Protein AF-A0AAN0JZV6-F1 (afdb_monomer_lite)

Organism: Amphimedon queenslandica (NCBI:txid400682)

Radius of gyration: 41.8 Å; chains: 1; bounding box: 129×43×92 Å

Secondary structure (DSSP, 8-state):
------PPPHHHHHHHHHHHHHHHHHHHHHHHHHHHHHHHHHHHHT-S---HHHHHHHHHHHHHHHHHHHHHHHHHHHHHHHHHHHHHHHHHHHHHHHHHHHHHHHHHHHHHHHHHHHHS-------------------------------------------------------HHHHHHHHHHHHHHTHHHHHTS-GGGHHHHHHHHHHTTSS-HHHHSS--HHHHHHHHHHHHHT--SHHHHHHHHHHHHHHHHHH-HHHHHHHHHHHHHHHHHHHHHH-S--------

Sequence (292 aa):
MDQLIEYPTEKEMKLQRYIQSLHQELQVAHQSKVSLQEALTETNKQGSTFDGNNLVFMNEKLEDALQEKQILTEDIEKLRAAVAYNEVYITELEEEKKQLEEEKRQLEEQLMEKQITKGTGMADPVALNTHRARRNLTVPVSPSKNPTTYSSSSTTITEATALSTGGASISATVDVNKVKNVIDDVLVSHYADLTSLPIEAVPDLANQLFALRLVNNAVKDNPSIKKCIDEFKASLKFMRKLPQVEEHCQKFLSSFIAVRGSYANAAIALGEGWIEAIRNELRFDFNINIDT

Structure (mmCIF, N/CA/C/O backbone):
data_AF-A0AAN0JZV6-F1
#
_entry.id   AF-A0AAN0JZV6-F1
#
loop_
_atom_site.group_PDB
_atom_site.id
_atom_site.type_symbol
_atom_site.label_atom_id
_atom_site.label_alt_id
_atom_site.label_comp_id
_atom_site.label_asym_id
_atom_site.label_entity_id
_atom_site.label_seq_id
_atom_site.pdbx_PDB_ins_code
_atom_site.Cartn_x
_atom_site.Cartn_y
_atom_site.Cartn_z
_atom_site.occupancy
_atom_site.B_iso_or_equiv
_atom_site.auth_seq_id
_atom_site.auth_comp_id
_atom_site.auth_asym_id
_atom_site.auth_atom_id
_atom_site.pdbx_PDB_model_num
ATOM 1 N N . MET A 1 1 ? 50.347 -19.378 58.025 1.00 42.16 1 MET A N 1
ATOM 2 C CA . MET A 1 1 ? 49.883 -18.148 57.348 1.00 42.16 1 MET A CA 1
ATOM 3 C C . MET A 1 1 ? 48.791 -18.626 56.432 1.00 42.16 1 MET A C 1
ATOM 5 O O . MET A 1 1 ? 49.088 -19.067 55.328 1.00 42.16 1 MET A O 1
ATOM 9 N N . ASP A 1 2 ? 47.565 -18.642 56.928 1.00 46.47 2 ASP A N 1
ATOM 10 C CA . ASP A 1 2 ? 46.493 -19.332 56.226 1.00 46.47 2 ASP A CA 1
ATOM 11 C C . ASP A 1 2 ? 45.792 -18.288 55.369 1.00 46.47 2 ASP A C 1
ATOM 13 O O . ASP A 1 2 ? 45.036 -17.454 55.864 1.00 46.47 2 ASP A O 1
ATOM 17 N N . GLN A 1 3 ? 46.144 -18.266 54.083 1.00 54.97 3 GLN A N 1
ATOM 18 C CA . GLN A 1 3 ? 45.454 -17.435 53.107 1.00 54.97 3 GLN A CA 1
ATOM 19 C C . GLN A 1 3 ? 44.076 -18.048 52.874 1.00 54.97 3 GLN A C 1
ATOM 21 O O . GLN A 1 3 ? 43.944 -19.080 52.216 1.00 54.97 3 GLN A O 1
ATOM 26 N N . LEU A 1 4 ? 43.058 -17.420 53.459 1.00 49.97 4 LEU A N 1
ATOM 27 C CA . LEU A 1 4 ? 41.664 -17.762 53.222 1.00 49.97 4 LEU A CA 1
ATOM 28 C C . LEU A 1 4 ? 41.360 -17.500 51.738 1.00 49.97 4 LEU A C 1
ATOM 30 O O . LEU A 1 4 ? 41.344 -16.351 51.300 1.00 49.97 4 LEU A O 1
ATOM 34 N N . ILE A 1 5 ? 41.168 -18.562 50.953 1.00 59.59 5 ILE A N 1
ATOM 35 C CA . ILE A 1 5 ? 40.773 -18.442 49.546 1.00 59.59 5 ILE A CA 1
ATOM 36 C C . ILE A 1 5 ? 39.270 -18.163 49.518 1.00 59.59 5 ILE A C 1
ATOM 38 O O . ILE A 1 5 ? 38.449 -19.080 49.546 1.00 59.59 5 ILE A O 1
ATOM 42 N N . GLU A 1 6 ? 38.921 -16.881 49.510 1.00 65.06 6 GLU A N 1
ATOM 43 C CA . GLU A 1 6 ? 37.548 -16.418 49.334 1.00 65.06 6 GLU A CA 1
ATOM 44 C C . GLU A 1 6 ? 37.116 -16.663 47.880 1.00 65.06 6 GLU A C 1
ATOM 46 O O . GLU A 1 6 ? 37.696 -16.126 46.934 1.00 65.06 6 GLU A O 1
ATOM 51 N N . TYR A 1 7 ? 36.136 -17.550 47.690 1.00 59.78 7 TYR A N 1
ATOM 52 C CA . TYR A 1 7 ? 35.619 -17.887 46.365 1.00 59.78 7 TYR A CA 1
ATOM 53 C C . TYR A 1 7 ? 34.619 -16.820 45.895 1.00 59.78 7 TYR A C 1
ATOM 55 O O . TYR A 1 7 ? 33.689 -16.519 46.647 1.00 59.78 7 TYR A O 1
ATOM 63 N N . PRO A 1 8 ? 34.737 -16.299 44.655 1.00 73.38 8 PRO A N 1
ATOM 64 C CA . PRO A 1 8 ? 33.812 -15.297 44.140 1.00 73.38 8 PRO A CA 1
ATOM 65 C C . PRO A 1 8 ? 32.366 -15.793 44.151 1.00 73.38 8 PRO A C 1
ATOM 67 O O . PRO A 1 8 ? 32.055 -16.894 43.685 1.00 73.38 8 PRO A O 1
ATOM 70 N N . THR A 1 9 ? 31.462 -14.951 44.637 1.00 85.25 9 THR A N 1
ATOM 71 C CA . THR A 1 9 ? 30.026 -15.216 44.605 1.00 85.25 9 THR A CA 1
ATOM 72 C C . THR A 1 9 ? 29.513 -15.285 43.163 1.00 85.25 9 THR A C 1
ATOM 74 O O . THR A 1 9 ? 30.095 -14.735 42.225 1.00 85.25 9 THR A O 1
ATOM 77 N N . GLU A 1 10 ? 28.360 -15.925 42.956 1.00 84.44 10 GLU A N 1
ATOM 78 C CA . GLU A 1 10 ? 27.763 -16.059 41.619 1.00 84.44 10 GLU A CA 1
ATOM 79 C C . GLU A 1 10 ? 27.516 -14.700 40.930 1.00 84.44 10 GLU A C 1
ATOM 81 O O . GLU A 1 10 ? 27.618 -14.583 39.705 1.00 84.44 10 GLU A O 1
ATOM 86 N N . LYS A 1 11 ? 27.235 -13.654 41.720 1.00 82.12 11 LYS A N 1
ATOM 87 C CA . LYS A 1 11 ? 27.069 -12.278 41.231 1.00 82.12 11 LYS A CA 1
ATOM 88 C C . LYS A 1 11 ? 28.389 -11.687 40.736 1.00 82.12 11 LYS A C 1
ATOM 90 O O . LYS A 1 11 ? 28.396 -11.063 39.679 1.00 82.12 11 LYS A O 1
ATOM 95 N N . GLU A 1 12 ? 29.490 -11.925 41.442 1.00 85.12 12 GLU A N 1
ATOM 96 C CA . GLU A 1 12 ? 30.826 -11.469 41.042 1.00 85.12 12 GLU A CA 1
ATOM 97 C C . GLU A 1 12 ? 31.304 -12.196 39.783 1.00 85.12 12 GLU A C 1
ATOM 99 O O . GLU A 1 12 ? 31.743 -11.541 38.842 1.00 85.12 12 GLU A O 1
ATOM 104 N N . MET A 1 13 ? 31.101 -13.515 39.682 1.00 88.25 13 MET A N 1
ATOM 105 C CA . MET A 1 13 ? 31.407 -14.268 38.455 1.00 88.25 13 MET A CA 1
ATOM 106 C C . MET A 1 13 ? 30.596 -13.779 37.241 1.00 88.25 13 MET A C 1
ATOM 108 O O . MET A 1 13 ? 31.121 -13.690 36.128 1.00 88.25 13 MET A O 1
ATOM 112 N N . LYS A 1 14 ? 29.311 -13.441 37.433 1.00 89.38 14 LYS A N 1
ATOM 113 C CA . LYS A 1 14 ? 28.461 -12.852 36.382 1.00 89.38 14 LYS A CA 1
ATOM 114 C C . LYS A 1 14 ? 28.941 -11.455 35.977 1.00 89.38 14 LYS A C 1
ATOM 116 O O . LYS A 1 14 ? 29.043 -11.182 34.782 1.00 89.38 14 LYS A O 1
ATOM 121 N N . LEU A 1 15 ? 29.279 -10.605 36.948 1.00 89.31 15 LEU A N 1
ATOM 122 C CA . LEU A 1 15 ? 29.800 -9.258 36.710 1.00 89.31 15 LEU A CA 1
ATOM 123 C C . LEU A 1 15 ? 31.154 -9.294 35.982 1.00 89.31 15 LEU A C 1
ATOM 125 O O . LEU A 1 15 ? 31.343 -8.574 35.005 1.00 89.31 15 LEU A O 1
ATOM 129 N N . GLN A 1 16 ? 32.062 -10.180 36.393 1.00 92.25 16 GLN A N 1
ATOM 130 C CA . GLN A 1 16 ? 33.373 -10.356 35.771 1.00 92.25 16 GLN A CA 1
ATOM 131 C C . GLN A 1 16 ? 33.255 -10.815 34.309 1.00 92.25 16 GLN A C 1
ATOM 133 O O . GLN A 1 16 ? 33.925 -10.260 33.439 1.00 92.25 16 GLN A O 1
ATOM 138 N N . ARG A 1 17 ? 32.338 -11.749 34.007 1.00 93.50 17 ARG A N 1
ATOM 139 C CA . ARG A 1 17 ? 32.035 -12.159 32.623 1.00 93.50 17 ARG A CA 1
ATOM 140 C C . ARG A 1 17 ? 31.503 -10.996 31.779 1.00 93.50 17 ARG A C 1
ATOM 142 O O . ARG A 1 17 ? 31.909 -10.850 30.631 1.00 93.50 17 ARG A O 1
ATOM 149 N N . TYR A 1 18 ? 30.621 -10.166 32.337 1.00 91.50 18 TYR A N 1
ATOM 150 C CA . TYR A 1 18 ? 30.079 -8.997 31.638 1.00 91.50 18 TYR A CA 1
ATOM 151 C C . TYR A 1 18 ? 31.163 -7.948 31.342 1.00 91.50 18 TYR A C 1
ATOM 153 O O . TYR A 1 18 ? 31.285 -7.494 30.207 1.00 91.50 18 TYR A O 1
ATOM 161 N N . ILE A 1 19 ? 32.024 -7.642 32.320 1.00 94.06 19 ILE A N 1
ATOM 162 C CA . ILE A 1 19 ? 33.183 -6.747 32.147 1.00 94.06 19 ILE A CA 1
ATOM 163 C C . ILE A 1 19 ? 34.133 -7.267 31.055 1.00 94.06 19 ILE A C 1
ATOM 165 O O . ILE A 1 19 ? 34.669 -6.473 30.281 1.00 94.06 19 ILE A O 1
ATOM 169 N N . GLN A 1 20 ? 34.328 -8.586 30.969 1.00 95.00 20 GLN A N 1
ATOM 170 C CA . GLN A 1 20 ? 35.167 -9.207 29.945 1.00 95.00 20 GLN A CA 1
ATOM 171 C C . GLN A 1 20 ? 34.529 -9.147 28.544 1.00 95.00 20 GLN A C 1
ATOM 173 O O . GLN A 1 20 ? 35.234 -8.838 27.585 1.00 95.00 20 GLN A O 1
ATOM 178 N N . SER A 1 21 ? 33.208 -9.351 28.428 1.00 93.88 21 SER A N 1
ATOM 179 C CA . SER A 1 21 ? 32.461 -9.164 27.167 1.00 93.88 21 SER A CA 1
ATOM 180 C C . SER A 1 21 ? 32.586 -7.728 26.654 1.00 93.88 21 SER A C 1
ATOM 182 O O . SER A 1 21 ? 32.976 -7.514 25.509 1.00 93.88 21 SER A O 1
ATOM 184 N N . LEU A 1 22 ? 32.369 -6.741 27.533 1.00 93.00 22 LEU A N 1
ATOM 185 C CA . LEU A 1 22 ? 32.488 -5.321 27.192 1.00 93.00 22 LEU A CA 1
ATOM 186 C C . LEU A 1 22 ? 33.897 -4.941 26.713 1.00 93.00 22 LEU A C 1
ATOM 188 O O . LEU A 1 22 ? 34.029 -4.163 25.771 1.00 93.00 22 LEU A O 1
ATOM 192 N N . HIS A 1 23 ? 34.956 -5.498 27.314 1.00 94.88 23 HIS A N 1
ATOM 193 C CA . HIS A 1 23 ? 36.325 -5.283 26.826 1.00 94.88 23 HIS A CA 1
ATOM 194 C C . HIS A 1 23 ? 36.528 -5.838 25.413 1.00 94.88 23 HIS A C 1
ATOM 196 O O . HIS A 1 23 ? 37.176 -5.192 24.589 1.00 94.88 23 HIS A O 1
ATOM 202 N N . GLN A 1 24 ? 35.971 -7.016 25.123 1.00 93.19 24 GLN A N 1
ATOM 203 C CA . GLN A 1 24 ? 36.108 -7.654 23.818 1.00 93.19 24 GLN A CA 1
ATOM 204 C C . GLN A 1 24 ? 35.320 -6.904 22.732 1.00 93.19 24 GLN A C 1
ATOM 206 O O . GLN A 1 24 ? 35.861 -6.647 21.657 1.00 93.19 24 GLN A O 1
ATOM 211 N N . GLU A 1 25 ? 34.094 -6.469 23.028 1.00 92.00 25 GLU A N 1
ATOM 212 C CA . GLU A 1 25 ? 33.299 -5.603 22.145 1.00 92.00 25 GLU A CA 1
ATOM 213 C C . GLU A 1 25 ? 34.001 -4.263 21.880 1.00 92.00 25 GLU A C 1
ATOM 215 O O . GLU A 1 25 ? 34.108 -3.839 20.728 1.00 92.00 25 GLU A O 1
ATOM 220 N N . LEU A 1 26 ? 34.561 -3.626 22.916 1.00 93.75 26 LEU A N 1
ATOM 221 C CA . LEU A 1 26 ? 35.298 -2.367 22.781 1.00 93.75 26 LEU A CA 1
ATOM 222 C C . LEU A 1 26 ? 36.568 -2.525 21.926 1.00 93.75 26 LEU A C 1
ATOM 224 O O . LEU A 1 26 ? 36.871 -1.652 21.110 1.00 93.75 26 LEU A O 1
ATOM 228 N N . GLN A 1 27 ? 37.289 -3.642 22.065 1.00 94.31 27 GLN A N 1
ATOM 229 C CA . GLN A 1 27 ? 38.459 -3.951 21.239 1.00 94.31 27 GLN A CA 1
ATOM 230 C C . GLN A 1 27 ? 38.074 -4.154 19.764 1.00 94.31 27 GLN A C 1
ATOM 232 O O . GLN A 1 27 ? 38.727 -3.594 18.881 1.00 94.31 27 GLN A O 1
ATOM 237 N N . VAL A 1 28 ? 36.996 -4.897 19.489 1.00 93.62 28 VAL A N 1
ATOM 238 C CA . VAL A 1 28 ? 36.481 -5.112 18.125 1.00 93.62 28 VAL A CA 1
ATOM 239 C C . VAL A 1 28 ? 35.989 -3.801 17.505 1.00 93.62 28 VAL A C 1
ATOM 241 O O . VAL A 1 28 ? 36.295 -3.519 16.344 1.00 93.62 28 VAL A O 1
ATOM 244 N N . ALA A 1 29 ? 35.296 -2.955 18.272 1.00 90.88 29 ALA A N 1
ATOM 245 C CA . ALA A 1 29 ? 34.865 -1.631 17.827 1.00 90.88 29 ALA A CA 1
ATOM 246 C C . ALA A 1 29 ? 36.059 -0.712 17.514 1.00 90.88 29 ALA A C 1
ATOM 248 O O . ALA A 1 29 ? 36.068 -0.037 16.482 1.00 90.88 29 ALA A O 1
ATOM 249 N N . HIS A 1 30 ? 37.101 -0.723 18.354 1.00 93.31 30 HIS A N 1
ATOM 250 C CA . HIS A 1 30 ? 38.332 0.025 18.099 1.00 93.31 30 HIS A CA 1
ATOM 251 C C . HIS A 1 30 ? 39.035 -0.454 16.822 1.00 93.31 30 HIS A C 1
ATOM 253 O O . HIS A 1 30 ? 39.421 0.365 15.991 1.00 93.31 30 HIS A O 1
ATOM 259 N N . GLN A 1 31 ? 39.169 -1.768 16.626 1.00 92.50 31 GLN A N 1
ATOM 260 C CA . GLN A 1 31 ? 39.805 -2.319 15.428 1.00 92.50 31 GLN A CA 1
ATOM 261 C C . GLN A 1 31 ? 39.000 -2.009 14.157 1.00 92.50 31 GLN A C 1
ATOM 263 O O . GLN A 1 31 ? 39.575 -1.572 13.164 1.00 92.50 31 GLN A O 1
ATOM 268 N N . SER A 1 32 ? 37.669 -2.112 14.219 1.00 91.00 32 SER A N 1
ATOM 269 C CA . SER A 1 32 ? 36.770 -1.730 13.120 1.00 91.00 32 SER A CA 1
ATOM 270 C C . SER A 1 32 ? 36.906 -0.244 12.761 1.00 91.00 32 SER A C 1
ATOM 272 O O . SER A 1 32 ? 36.972 0.108 11.584 1.00 91.00 32 SER A O 1
ATOM 274 N N . LYS A 1 33 ? 37.025 0.636 13.766 1.00 92.25 33 LYS A N 1
ATOM 275 C CA . LYS A 1 33 ? 37.293 2.068 13.565 1.00 92.25 33 LYS A CA 1
ATOM 276 C C . LYS A 1 33 ? 38.636 2.310 12.867 1.00 92.25 33 LYS A C 1
ATOM 278 O O . LYS A 1 33 ? 38.692 3.148 11.970 1.00 92.25 33 LYS A O 1
ATOM 283 N N . VAL A 1 34 ? 39.697 1.597 13.257 1.00 90.19 34 VAL A N 1
ATOM 284 C CA . VAL A 1 34 ? 41.019 1.714 12.615 1.00 90.19 34 VAL A CA 1
ATOM 285 C C . VAL A 1 34 ? 40.946 1.286 11.148 1.00 90.19 34 VAL A C 1
ATOM 287 O O . VAL A 1 34 ? 41.353 2.061 10.289 1.00 90.19 34 VAL A O 1
ATOM 290 N N . SER A 1 35 ? 40.338 0.138 10.835 1.00 89.06 35 SER A N 1
ATOM 291 C CA . SER A 1 35 ? 40.202 -0.323 9.444 1.00 89.06 35 SER A CA 1
ATOM 292 C C . SER A 1 35 ? 39.350 0.614 8.576 1.00 89.06 35 SER A C 1
ATOM 294 O O . SER A 1 35 ? 39.679 0.836 7.413 1.00 89.06 35 SER A O 1
ATOM 296 N N . LEU A 1 36 ? 38.296 1.231 9.127 1.00 84.06 36 LEU A N 1
ATOM 297 C CA . LEU A 1 36 ? 37.543 2.282 8.425 1.00 84.06 36 LEU A CA 1
ATOM 298 C C . LEU A 1 36 ? 38.398 3.537 8.176 1.00 84.06 36 LEU A C 1
ATOM 300 O O . LEU A 1 36 ? 38.306 4.146 7.112 1.00 84.06 36 LEU A O 1
ATOM 304 N N . GLN A 1 37 ? 39.250 3.921 9.128 1.00 84.12 37 GLN A N 1
ATOM 305 C CA . GLN A 1 37 ? 40.157 5.062 8.987 1.00 84.12 37 GLN A CA 1
ATOM 306 C C . GLN A 1 37 ? 41.280 4.792 7.963 1.00 84.12 37 GLN A C 1
ATOM 308 O O . GLN A 1 37 ? 41.667 5.696 7.218 1.00 84.12 37 GLN A O 1
ATOM 313 N N . GLU A 1 38 ? 41.758 3.552 7.861 1.00 83.94 38 GLU A N 1
ATOM 314 C CA . GLU A 1 38 ? 42.678 3.109 6.805 1.00 83.94 38 GLU A CA 1
ATOM 315 C C . GLU A 1 38 ? 41.993 3.144 5.431 1.00 83.94 38 GLU A C 1
ATOM 317 O O . GLU A 1 38 ? 42.494 3.808 4.526 1.00 83.94 38 GLU A O 1
ATOM 322 N N . ALA A 1 39 ? 40.791 2.572 5.293 1.00 80.19 39 ALA A N 1
ATOM 323 C CA . ALA A 1 39 ? 40.022 2.616 4.045 1.00 80.19 39 ALA A CA 1
ATOM 324 C C . ALA A 1 39 ? 39.731 4.056 3.571 1.00 80.19 39 ALA A C 1
ATOM 326 O O . ALA A 1 39 ? 39.838 4.359 2.381 1.00 80.19 39 ALA A O 1
ATOM 327 N N . LEU A 1 40 ? 39.421 4.975 4.494 1.00 77.81 40 LEU A N 1
ATOM 328 C CA . LEU A 1 40 ? 39.230 6.397 4.185 1.00 77.81 40 LEU A CA 1
ATOM 329 C C . LEU A 1 40 ? 40.530 7.091 3.757 1.00 77.81 40 LEU A C 1
ATOM 331 O O . LEU A 1 40 ? 40.515 7.896 2.826 1.00 77.81 40 LEU A O 1
ATOM 335 N N . THR A 1 41 ? 41.665 6.797 4.398 1.00 78.31 41 THR A N 1
ATOM 336 C CA . THR A 1 41 ? 42.953 7.383 3.983 1.00 78.31 41 THR A CA 1
ATOM 337 C C . THR A 1 41 ? 43.453 6.804 2.658 1.00 78.31 41 THR A C 1
ATOM 339 O O . THR A 1 41 ? 44.016 7.551 1.860 1.00 78.31 41 THR A O 1
ATOM 342 N N . GLU A 1 42 ? 43.172 5.535 2.354 1.00 77.12 42 GLU A N 1
ATOM 343 C CA . GLU A 1 42 ? 43.449 4.928 1.049 1.00 77.12 42 GLU A CA 1
ATOM 344 C C . GLU A 1 42 ? 42.539 5.485 -0.059 1.00 77.12 42 GLU A C 1
ATOM 346 O O . GLU A 1 42 ? 43.043 5.865 -1.114 1.00 77.12 42 GLU A O 1
ATOM 351 N N . THR A 1 43 ? 41.241 5.671 0.206 1.00 70.38 43 THR A N 1
ATOM 352 C CA . THR A 1 43 ? 40.308 6.339 -0.726 1.00 70.38 43 THR A CA 1
ATOM 353 C C . THR A 1 43 ? 40.762 7.771 -1.037 1.00 70.38 43 THR A C 1
ATOM 355 O O . THR A 1 43 ? 40.818 8.171 -2.197 1.00 70.38 43 THR A O 1
ATOM 358 N N . ASN A 1 44 ? 41.184 8.532 -0.021 1.00 66.25 44 ASN A N 1
ATOM 359 C CA . ASN A 1 44 ? 41.722 9.885 -0.210 1.00 66.25 44 ASN A CA 1
ATOM 360 C C . ASN A 1 44 ? 43.077 9.896 -0.946 1.00 66.25 44 ASN A C 1
ATOM 362 O O . ASN A 1 44 ? 43.375 10.833 -1.685 1.00 66.25 44 ASN A O 1
ATOM 366 N N . LYS A 1 45 ? 43.897 8.849 -0.787 1.00 70.19 45 LYS A N 1
ATOM 367 C CA . LYS A 1 45 ? 45.157 8.664 -1.528 1.00 70.19 45 LYS A CA 1
ATOM 368 C C . LYS A 1 45 ? 44.925 8.259 -2.991 1.00 70.19 45 LYS A C 1
ATOM 370 O O . LYS A 1 45 ? 45.765 8.556 -3.835 1.00 70.19 45 LYS A O 1
ATOM 375 N N . GLN A 1 46 ? 43.779 7.653 -3.304 1.00 58.56 46 GLN A N 1
ATOM 376 C CA . GLN A 1 46 ? 43.300 7.382 -4.6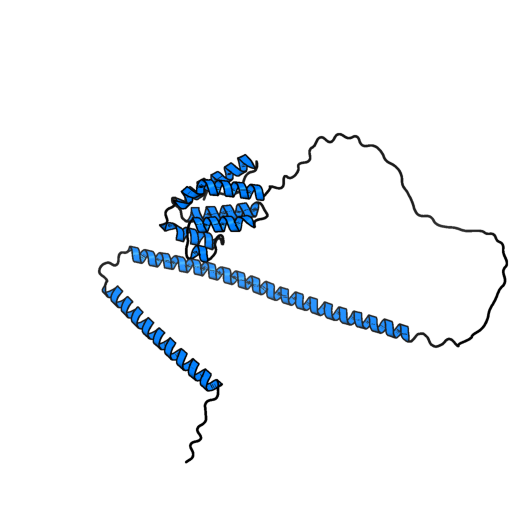66 1.00 58.56 46 GLN A CA 1
ATOM 377 C C . GLN A 1 46 ? 42.657 8.617 -5.340 1.00 58.56 46 GLN A C 1
ATOM 379 O O . GLN A 1 46 ? 41.970 8.491 -6.351 1.00 58.56 46 GLN A O 1
ATOM 384 N N . GLY A 1 47 ? 42.919 9.828 -4.829 1.00 53.72 47 GLY A N 1
ATOM 385 C CA . GLY A 1 47 ? 42.495 11.111 -5.398 1.00 53.72 47 GLY A CA 1
ATOM 386 C C . GLY A 1 47 ? 43.133 11.460 -6.751 1.00 53.72 47 GLY A C 1
ATOM 387 O O . GLY A 1 47 ? 43.862 12.443 -6.862 1.00 53.72 47 GLY A O 1
ATOM 388 N N . SER A 1 48 ? 42.829 10.686 -7.795 1.00 54.28 48 SER A N 1
ATOM 389 C CA . SER A 1 48 ? 43.094 11.026 -9.200 1.00 54.28 48 SER A CA 1
ATOM 390 C C . SER A 1 48 ? 41.933 10.637 -10.130 1.00 54.28 48 SER A C 1
ATOM 392 O O . SER A 1 48 ? 42.170 10.194 -11.240 1.00 54.28 48 SER A O 1
ATOM 394 N N . THR A 1 49 ? 40.693 10.811 -9.654 1.00 51.00 49 THR A N 1
ATOM 395 C CA . THR A 1 49 ? 39.439 11.071 -10.410 1.00 51.00 49 THR A CA 1
ATOM 396 C C . THR A 1 49 ? 38.281 11.095 -9.402 1.00 51.00 49 THR A C 1
ATOM 398 O O . THR A 1 49 ? 37.561 10.111 -9.239 1.00 51.00 49 THR A O 1
ATOM 401 N N . PHE A 1 50 ? 38.116 12.197 -8.663 1.00 47.22 50 PHE A N 1
ATOM 402 C CA . PHE A 1 50 ? 36.893 12.409 -7.881 1.00 47.22 50 PHE A CA 1
ATOM 403 C C . PHE A 1 50 ? 35.868 13.114 -8.774 1.00 47.22 50 PHE A C 1
ATOM 405 O O . PHE A 1 50 ? 35.791 14.343 -8.802 1.00 47.22 50 PHE A O 1
ATOM 412 N N . ASP A 1 51 ? 35.140 12.324 -9.563 1.00 59.94 51 ASP A N 1
ATOM 413 C CA . ASP A 1 51 ? 34.115 12.839 -10.469 1.00 59.94 51 ASP A CA 1
ATOM 414 C C . ASP A 1 51 ? 32.985 13.510 -9.678 1.00 59.94 51 ASP A C 1
ATOM 416 O O . ASP A 1 51 ? 32.442 12.944 -8.724 1.00 59.94 51 ASP A O 1
ATOM 420 N N . GLY A 1 52 ? 32.598 14.717 -10.107 1.00 58.72 52 GLY A N 1
ATOM 421 C CA . GLY A 1 52 ? 31.627 15.564 -9.400 1.00 58.72 52 GLY A CA 1
ATOM 422 C C . GLY A 1 52 ? 30.270 14.899 -9.134 1.00 58.72 52 GLY A C 1
ATOM 423 O O . GLY A 1 52 ? 29.597 15.255 -8.169 1.00 58.72 52 GLY A O 1
ATOM 424 N N . ASN A 1 53 ? 29.906 13.880 -9.917 1.00 60.12 53 ASN A N 1
ATOM 425 C CA . ASN A 1 53 ? 28.690 13.084 -9.736 1.00 60.12 53 ASN A CA 1
ATOM 426 C C . ASN A 1 53 ? 28.606 12.431 -8.342 1.00 60.12 53 ASN A C 1
ATOM 428 O O . ASN A 1 53 ? 27.523 12.367 -7.767 1.00 60.12 53 ASN A O 1
ATOM 432 N N . ASN A 1 54 ? 29.732 11.994 -7.762 1.00 58.28 54 ASN A N 1
ATOM 433 C CA . ASN A 1 54 ? 29.735 11.363 -6.436 1.00 58.28 54 ASN A CA 1
ATOM 434 C C . ASN A 1 54 ? 29.494 12.385 -5.304 1.00 58.28 54 ASN A C 1
ATOM 436 O O . ASN A 1 54 ? 28.926 12.055 -4.264 1.00 58.28 54 ASN A O 1
ATOM 440 N N . LEU A 1 55 ? 29.879 13.650 -5.517 1.00 62.44 55 LEU A N 1
ATOM 441 C CA . LEU A 1 55 ? 29.605 14.743 -4.579 1.00 62.44 55 LEU A CA 1
ATOM 442 C C . LEU A 1 55 ? 28.127 15.152 -4.601 1.00 62.44 55 LEU A C 1
ATOM 444 O O . LEU A 1 55 ? 27.548 15.399 -3.546 1.00 62.44 55 LEU A O 1
ATOM 448 N N . VAL A 1 56 ? 27.518 15.194 -5.793 1.00 66.12 56 VAL A N 1
ATOM 449 C CA . VAL A 1 56 ? 26.083 15.477 -5.954 1.00 66.12 56 VAL A CA 1
ATOM 450 C C . VAL A 1 56 ? 25.255 14.401 -5.251 1.00 66.12 56 VAL A C 1
ATOM 452 O O . VAL A 1 56 ? 24.425 14.743 -4.417 1.00 66.12 56 VAL A O 1
ATOM 455 N N . PHE A 1 57 ? 25.556 13.120 -5.488 1.00 70.81 57 PHE A N 1
ATOM 456 C CA . PHE A 1 57 ? 24.844 11.996 -4.870 1.00 70.81 57 PHE A CA 1
ATOM 457 C C . PHE A 1 57 ? 24.902 12.007 -3.332 1.00 70.81 57 PHE A C 1
ATOM 459 O O . PHE A 1 57 ? 23.903 11.735 -2.667 1.00 70.81 57 PHE A O 1
ATOM 466 N N . MET A 1 58 ? 26.053 12.346 -2.735 1.00 72.00 58 MET A N 1
ATOM 467 C CA . MET A 1 58 ? 26.145 12.451 -1.272 1.00 72.00 58 MET A CA 1
ATOM 468 C C . MET A 1 58 ? 25.419 13.675 -0.700 1.00 72.00 58 MET A C 1
ATOM 470 O O . MET A 1 58 ? 24.920 13.586 0.419 1.00 72.00 58 MET A O 1
ATOM 474 N N . ASN A 1 59 ? 25.329 14.786 -1.439 1.00 73.44 59 ASN A N 1
ATOM 475 C CA . ASN A 1 59 ? 24.547 15.951 -1.017 1.00 73.44 59 ASN A CA 1
ATOM 476 C C . ASN A 1 59 ? 23.037 15.698 -1.132 1.00 73.44 59 ASN A C 1
ATOM 478 O O . ASN A 1 59 ? 22.313 16.001 -0.194 1.00 73.44 59 ASN A O 1
ATOM 482 N N . GLU A 1 60 ? 22.572 15.093 -2.227 1.00 81.81 60 GLU A N 1
ATOM 483 C CA . GLU A 1 60 ? 21.166 14.705 -2.421 1.00 81.81 60 GLU A CA 1
ATOM 484 C C . GLU A 1 60 ? 20.700 13.768 -1.295 1.00 81.81 60 GLU A C 1
ATOM 486 O O . GLU A 1 60 ? 19.744 14.061 -0.582 1.00 81.81 60 GLU A O 1
ATOM 491 N N . LYS A 1 61 ? 21.493 12.730 -1.002 1.00 82.38 61 LYS A N 1
ATOM 492 C CA . LYS A 1 61 ? 21.241 11.805 0.111 1.00 82.38 61 LYS A CA 1
ATOM 493 C C . LYS A 1 61 ? 21.307 12.456 1.504 1.00 82.38 61 LYS A C 1
ATOM 495 O O . LYS A 1 61 ? 20.735 11.924 2.457 1.00 82.38 61 LYS A O 1
ATOM 500 N N . LEU A 1 62 ? 22.027 13.570 1.654 1.00 81.38 62 LEU A N 1
ATOM 501 C CA . LEU A 1 62 ? 22.075 14.344 2.899 1.00 81.38 62 LEU A CA 1
ATOM 502 C C . LEU A 1 62 ? 20.837 15.241 3.053 1.00 81.38 62 LEU A C 1
ATOM 504 O O . LEU A 1 62 ? 20.331 15.376 4.166 1.00 81.38 62 LEU A O 1
ATOM 508 N N . GLU A 1 63 ? 20.340 15.806 1.952 1.00 84.06 63 GLU A N 1
ATOM 509 C CA . GLU A 1 63 ? 19.101 16.589 1.898 1.00 84.06 63 GLU A CA 1
ATOM 510 C C . GLU A 1 63 ? 17.881 15.699 2.200 1.00 84.06 63 GLU A C 1
ATOM 512 O O . GLU A 1 63 ? 17.090 16.026 3.084 1.00 84.06 63 GLU A O 1
ATOM 517 N N . ASP A 1 64 ? 17.804 14.508 1.590 1.00 86.12 64 ASP A N 1
ATOM 518 C CA . ASP A 1 64 ? 16.781 13.493 1.889 1.00 86.12 64 ASP A CA 1
ATOM 519 C C . ASP A 1 64 ? 16.749 13.141 3.387 1.00 86.12 64 ASP A C 1
ATOM 521 O O . ASP A 1 64 ? 15.692 13.137 4.022 1.00 86.12 64 ASP A O 1
ATOM 525 N N . ALA A 1 65 ? 17.921 12.898 3.985 1.00 81.44 65 ALA A N 1
ATOM 526 C CA . ALA A 1 65 ? 18.044 12.571 5.405 1.00 81.44 65 ALA A CA 1
ATOM 527 C C . ALA A 1 65 ? 17.664 13.747 6.329 1.00 81.44 65 ALA A C 1
ATOM 529 O O . ALA A 1 65 ? 17.174 13.533 7.443 1.00 81.44 65 ALA A O 1
ATOM 530 N N . LEU A 1 66 ? 17.871 14.994 5.890 1.00 87.25 66 LEU A N 1
ATOM 531 C CA . LEU A 1 66 ? 17.406 16.188 6.601 1.00 87.25 66 LEU A CA 1
ATOM 532 C C . LEU A 1 66 ? 15.880 16.324 6.528 1.00 87.25 66 LEU A C 1
ATOM 534 O O . LEU A 1 66 ? 15.249 16.610 7.550 1.00 87.25 66 LEU A O 1
ATOM 538 N N . GLN A 1 67 ? 15.288 16.060 5.364 1.00 89.94 67 GLN A N 1
ATOM 539 C CA . GLN A 1 67 ? 13.845 16.135 5.149 1.00 89.94 67 GLN A CA 1
ATOM 540 C C . GLN A 1 67 ? 13.094 15.013 5.891 1.00 89.94 67 GLN A C 1
ATOM 542 O O . GLN A 1 67 ? 12.108 15.289 6.579 1.00 89.94 67 GLN A O 1
ATOM 547 N N . GLU A 1 68 ? 13.598 13.772 5.868 1.00 84.81 68 GLU A N 1
ATOM 548 C CA . GLU A 1 68 ? 13.055 12.652 6.655 1.00 84.81 68 GLU A CA 1
ATOM 549 C C . GLU A 1 68 ? 13.107 12.953 8.163 1.00 84.81 68 GLU A C 1
ATOM 551 O O . GLU A 1 68 ? 12.112 12.787 8.877 1.00 84.81 68 GLU A O 1
ATOM 556 N N . LYS A 1 69 ? 14.235 13.487 8.655 1.00 84.62 69 LYS A N 1
ATOM 557 C CA . LYS A 1 69 ? 14.382 13.920 10.053 1.00 84.62 69 LYS A CA 1
ATOM 558 C C . LYS A 1 69 ? 13.358 14.998 10.434 1.00 84.62 69 LYS A C 1
ATOM 560 O O . LYS A 1 69 ? 12.861 14.986 11.565 1.00 84.62 69 LYS A O 1
ATOM 565 N N . GLN A 1 70 ? 13.053 15.940 9.540 1.00 88.25 70 GLN A N 1
ATOM 566 C CA . GLN A 1 70 ? 12.086 17.007 9.809 1.00 88.25 70 GLN A CA 1
ATOM 567 C C . GLN A 1 70 ? 10.665 16.447 9.974 1.00 88.25 70 GLN A C 1
ATOM 569 O O . GLN A 1 70 ? 10.006 16.769 10.962 1.00 88.25 70 GLN A O 1
ATOM 574 N N . ILE A 1 71 ? 10.245 15.540 9.085 1.00 90.06 71 ILE A N 1
ATOM 575 C CA . ILE A 1 71 ? 8.951 14.839 9.165 1.00 90.06 71 ILE A CA 1
ATOM 576 C C . ILE A 1 71 ? 8.854 14.027 10.469 1.00 90.06 71 ILE A C 1
ATOM 578 O O . ILE A 1 71 ? 7.887 14.163 11.218 1.00 90.06 71 ILE A O 1
ATOM 582 N N . LEU A 1 72 ? 9.894 13.249 10.800 1.00 89.88 72 LEU A N 1
ATOM 583 C CA . LEU A 1 72 ? 9.974 12.487 12.055 1.00 89.88 72 LEU A CA 1
ATOM 584 C C . LEU A 1 72 ? 9.863 13.372 13.303 1.00 89.88 72 LEU A C 1
ATOM 586 O O . LEU A 1 72 ? 9.230 12.980 14.282 1.00 89.88 72 LEU A O 1
ATOM 590 N N . THR A 1 73 ? 10.471 14.560 13.283 1.00 91.00 73 THR A N 1
ATOM 591 C CA . THR A 1 73 ? 10.409 15.504 14.409 1.00 91.00 73 THR A CA 1
ATOM 592 C C . THR A 1 73 ? 8.982 16.016 14.616 1.00 91.00 73 THR A C 1
ATOM 594 O O . THR A 1 73 ? 8.494 16.027 15.746 1.00 91.00 73 THR A O 1
ATOM 597 N N . GLU A 1 74 ? 8.295 16.376 13.531 1.00 92.94 74 GLU A N 1
ATOM 598 C CA . GLU A 1 74 ? 6.924 16.893 13.574 1.00 92.94 74 GLU A CA 1
ATOM 599 C C . GLU A 1 74 ? 5.910 15.820 14.024 1.00 92.94 74 GLU A C 1
ATOM 601 O O . GLU A 1 74 ? 5.015 16.092 14.827 1.00 92.94 74 GLU A O 1
ATOM 606 N N . ASP A 1 75 ? 6.076 14.571 13.581 1.00 91.31 75 ASP A N 1
ATOM 607 C CA . ASP A 1 75 ? 5.226 13.454 14.011 1.00 91.31 75 ASP A CA 1
ATOM 608 C C . ASP A 1 75 ? 5.473 13.037 15.472 1.00 91.31 75 ASP A C 1
ATOM 610 O O . ASP A 1 75 ? 4.524 12.681 16.176 1.00 91.31 75 ASP A O 1
ATOM 614 N N . ILE A 1 76 ? 6.707 13.152 15.982 1.00 89.38 76 ILE A N 1
ATOM 615 C CA . ILE A 1 76 ? 6.998 12.980 17.418 1.00 89.38 76 ILE A CA 1
ATOM 616 C C . ILE A 1 76 ? 6.268 14.039 18.258 1.00 89.38 76 ILE A C 1
ATOM 618 O O . ILE A 1 76 ? 5.774 13.723 19.343 1.00 89.38 76 ILE A O 1
ATOM 622 N N . GLU A 1 77 ? 6.171 15.280 17.780 1.00 94.38 77 GLU A N 1
ATOM 623 C CA . GLU A 1 77 ? 5.460 16.352 18.484 1.00 94.38 77 GLU A CA 1
ATOM 624 C C . GLU A 1 77 ? 3.937 16.123 18.488 1.00 94.38 77 GLU A C 1
ATOM 626 O O . GLU A 1 77 ? 3.312 16.189 19.551 1.00 94.38 77 GLU A O 1
ATOM 631 N N . LYS A 1 78 ? 3.352 15.713 17.351 1.00 94.25 78 LYS A N 1
ATOM 632 C CA . LYS A 1 78 ? 1.940 15.278 17.268 1.00 94.25 78 LYS A CA 1
ATOM 633 C C . LYS A 1 78 ? 1.646 14.108 18.215 1.00 94.25 78 LYS A C 1
ATOM 635 O O . LYS A 1 78 ? 0.636 14.124 18.921 1.00 94.25 78 LYS A O 1
ATOM 640 N N . LEU A 1 79 ? 2.533 13.109 18.276 1.00 95.12 79 LEU A N 1
ATOM 641 C CA . LEU A 1 79 ? 2.397 11.967 19.186 1.00 95.12 79 LEU A CA 1
ATOM 642 C C . LEU A 1 79 ? 2.470 12.390 20.658 1.00 95.12 79 LEU A C 1
ATOM 644 O O . LEU A 1 79 ? 1.664 11.916 21.455 1.00 95.12 79 LEU A O 1
ATOM 648 N N . ARG A 1 80 ? 3.370 13.312 21.026 1.00 93.94 80 ARG A N 1
ATOM 649 C CA . ARG A 1 80 ? 3.430 13.869 22.391 1.00 93.94 80 ARG A CA 1
ATOM 650 C C . ARG A 1 80 ? 2.137 14.583 22.781 1.00 93.94 80 ARG A C 1
ATOM 652 O O . ARG A 1 80 ? 1.651 14.365 23.887 1.00 93.94 80 ARG A O 1
ATOM 659 N N . ALA A 1 81 ? 1.561 15.383 21.882 1.00 94.19 81 ALA A N 1
ATOM 660 C CA . ALA A 1 81 ? 0.284 16.052 22.129 1.00 94.19 81 ALA A CA 1
ATOM 661 C C . ALA A 1 81 ? -0.870 15.047 22.329 1.00 94.19 81 ALA A C 1
ATOM 663 O O . ALA A 1 81 ? -1.671 15.200 23.251 1.00 94.19 81 ALA A O 1
ATOM 664 N N . ALA A 1 82 ? -0.923 13.984 21.517 1.00 91.75 82 ALA A N 1
ATOM 665 C CA . ALA A 1 82 ? -1.922 12.924 21.653 1.00 91.75 82 ALA A CA 1
ATOM 666 C C . ALA A 1 82 ? -1.763 12.109 22.953 1.00 91.75 82 ALA A C 1
ATOM 668 O O . ALA A 1 82 ? -2.759 11.769 23.588 1.00 91.75 82 ALA A O 1
ATOM 669 N N . VAL A 1 83 ? -0.525 11.821 23.375 1.00 94.38 83 VAL A N 1
ATOM 670 C CA . VAL A 1 83 ? -0.247 11.150 24.657 1.00 94.38 83 VAL A CA 1
ATOM 671 C C . VAL A 1 83 ? -0.703 12.016 25.831 1.00 94.38 83 VAL A C 1
ATOM 673 O O . VAL A 1 83 ? -1.455 11.523 26.664 1.00 94.38 83 VAL A O 1
ATOM 676 N N . ALA A 1 84 ? -0.355 13.307 25.851 1.00 95.12 84 ALA A N 1
ATOM 677 C CA . ALA A 1 84 ? -0.771 14.221 26.917 1.00 95.12 84 ALA A CA 1
ATOM 678 C C . ALA A 1 84 ? -2.305 14.348 27.031 1.00 95.12 84 ALA A C 1
ATOM 680 O O . ALA A 1 84 ? -2.844 14.372 28.135 1.00 95.12 84 ALA A O 1
ATOM 681 N N . TYR A 1 85 ? -3.027 14.376 25.903 1.00 92.38 85 TYR A N 1
ATOM 682 C CA . TYR A 1 85 ? -4.495 14.346 25.905 1.00 92.38 85 TYR A CA 1
ATOM 683 C C . TYR A 1 85 ? -5.048 13.047 26.517 1.00 92.38 85 TYR A C 1
ATOM 685 O O . TYR A 1 85 ? -5.945 13.086 27.360 1.00 92.38 85 TYR A O 1
ATOM 693 N N . ASN A 1 86 ? -4.484 11.897 26.136 1.00 93.62 86 ASN A N 1
ATOM 694 C CA . ASN A 1 86 ? -4.912 10.598 26.653 1.00 93.62 86 ASN A CA 1
ATOM 695 C C . ASN A 1 86 ? -4.600 10.426 28.151 1.00 93.62 86 ASN A C 1
ATOM 697 O O . ASN A 1 86 ? -5.409 9.839 28.861 1.00 93.6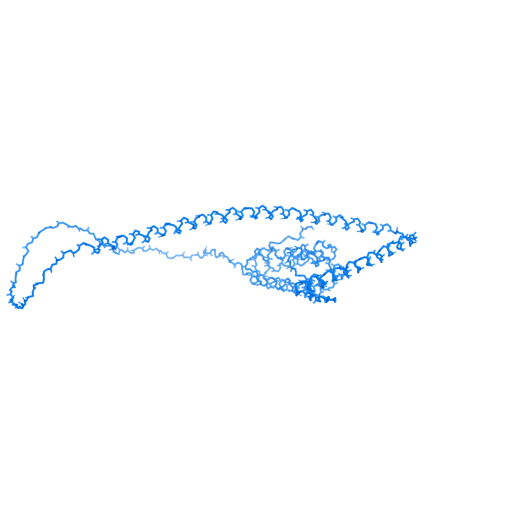2 86 ASN A O 1
ATOM 701 N N . GLU A 1 87 ? -3.473 10.944 28.650 1.00 93.44 87 GLU A N 1
ATOM 702 C CA . GLU A 1 87 ? -3.125 10.930 30.083 1.00 93.44 87 GLU A CA 1
ATOM 703 C C . GLU A 1 87 ? -4.154 11.698 30.931 1.00 93.44 87 GLU A C 1
ATOM 705 O O . GLU A 1 87 ? -4.607 11.201 31.966 1.00 93.44 87 GLU A O 1
ATOM 710 N N . VAL A 1 88 ? -4.586 12.876 30.464 1.00 96.31 88 VAL A N 1
ATOM 711 C CA . VAL A 1 88 ? -5.653 13.657 31.114 1.00 96.31 88 VAL A CA 1
ATOM 712 C C . VAL A 1 88 ? -6.976 12.885 31.106 1.00 96.31 88 VAL A C 1
ATOM 714 O O . VAL A 1 88 ? -7.608 12.753 32.151 1.00 96.31 88 VAL A O 1
ATOM 717 N N . TYR A 1 89 ? -7.361 12.309 29.964 1.00 89.81 89 TYR A N 1
ATOM 718 C CA . TYR A 1 89 ? -8.613 11.554 29.836 1.00 89.81 89 TYR A CA 1
ATOM 719 C C . TYR A 1 89 ? -8.642 10.270 30.688 1.00 89.81 89 TYR A C 1
ATOM 721 O O . TYR A 1 89 ? -9.667 9.934 31.280 1.00 89.81 89 TYR A O 1
ATOM 729 N N . ILE A 1 90 ? -7.512 9.565 30.813 1.00 93.81 90 ILE A N 1
ATOM 730 C CA . ILE A 1 90 ? -7.383 8.413 31.720 1.00 93.81 90 ILE A CA 1
ATOM 731 C C . ILE A 1 90 ? -7.574 8.854 33.177 1.00 93.81 90 ILE A C 1
ATOM 733 O O . ILE A 1 90 ? -8.280 8.179 33.922 1.00 93.81 90 ILE A O 1
ATOM 737 N N . THR A 1 91 ? -7.004 9.999 33.567 1.00 95.12 91 THR A N 1
ATOM 738 C CA . THR A 1 91 ? -7.147 10.544 34.927 1.00 95.12 91 THR A CA 1
ATOM 739 C C . THR A 1 91 ? -8.613 10.860 35.254 1.00 95.12 91 THR A C 1
ATOM 741 O O . THR A 1 91 ? -9.099 10.485 36.319 1.00 95.12 91 THR A O 1
ATOM 744 N N . GLU A 1 92 ? -9.343 11.480 34.322 1.00 93.62 92 GLU A N 1
ATOM 745 C CA . GLU A 1 92 ? -10.775 11.788 34.463 1.00 93.62 92 GLU A CA 1
ATOM 746 C C . GLU A 1 92 ? -11.619 10.510 34.657 1.00 93.62 92 GLU A C 1
ATOM 748 O O . GLU A 1 92 ? -12.411 10.420 35.598 1.00 93.62 92 GLU A O 1
ATOM 753 N N . LEU A 1 93 ? -11.369 9.465 33.857 1.00 92.81 93 LEU A N 1
ATOM 754 C CA . LEU A 1 93 ? -12.028 8.158 34.003 1.00 92.81 93 LEU A CA 1
ATOM 755 C C . LEU A 1 93 ? -11.694 7.447 35.329 1.00 92.81 93 LEU A C 1
ATOM 757 O O . LEU A 1 93 ? -12.537 6.732 35.881 1.00 92.81 93 LEU A O 1
ATOM 761 N N . GLU A 1 94 ? -10.474 7.603 35.850 1.00 93.69 94 GLU A N 1
ATOM 762 C CA . GLU A 1 94 ? -10.090 7.052 37.155 1.00 93.69 94 GLU A CA 1
ATOM 763 C C . GLU A 1 94 ? -10.804 7.765 38.315 1.00 93.69 94 GLU A C 1
ATOM 765 O O . GLU A 1 94 ? -11.221 7.105 39.275 1.00 93.69 94 GLU A O 1
ATOM 770 N N . GLU A 1 95 ? -11.020 9.081 38.215 1.00 95.19 95 GLU A N 1
ATOM 771 C CA . GLU A 1 95 ? -11.816 9.840 39.184 1.00 95.19 95 GLU A CA 1
ATOM 772 C C . GLU A 1 95 ? -13.308 9.475 39.134 1.00 95.19 95 GLU A C 1
ATOM 774 O O . GLU A 1 95 ? -13.892 9.211 40.190 1.00 95.19 95 GLU A O 1
ATOM 779 N N . GLU A 1 96 ? -13.919 9.377 37.946 1.00 94.56 96 GLU A N 1
ATOM 780 C CA . GLU A 1 96 ? -15.313 8.921 37.790 1.00 94.56 96 GLU A CA 1
ATOM 781 C C . GLU A 1 96 ? -15.521 7.521 38.385 1.00 94.56 96 GLU A C 1
ATOM 783 O O . GLU A 1 96 ? -16.444 7.290 39.173 1.00 94.56 96 GLU A O 1
ATOM 788 N N . LYS A 1 97 ? -14.622 6.581 38.066 1.00 93.19 97 LYS A N 1
ATOM 789 C CA . LYS A 1 97 ? -14.668 5.210 38.591 1.00 93.19 97 LYS A CA 1
ATOM 790 C C . LYS A 1 97 ? -14.609 5.185 40.120 1.00 93.19 97 LYS A C 1
ATOM 792 O O . LYS A 1 97 ? -15.348 4.425 40.748 1.00 93.19 97 LYS A O 1
ATOM 797 N N . LYS A 1 98 ? -13.752 6.014 40.723 1.00 96.06 98 LYS A N 1
ATOM 798 C CA . LYS A 1 98 ? -13.611 6.125 42.181 1.00 96.06 98 LYS A CA 1
ATOM 799 C C . LYS A 1 98 ? -14.878 6.678 42.844 1.00 96.06 98 LYS A C 1
ATOM 801 O O . LYS A 1 98 ? -15.244 6.203 43.917 1.00 96.06 98 LYS A O 1
ATOM 806 N N . GLN A 1 99 ? -15.551 7.647 42.219 1.00 94.00 99 GLN A N 1
ATOM 807 C CA . GLN A 1 99 ? -16.831 8.174 42.710 1.00 94.00 99 GLN A CA 1
ATOM 808 C C . GLN A 1 99 ? -17.928 7.099 42.675 1.00 94.00 99 GLN A C 1
ATOM 810 O O . GLN A 1 99 ? -18.593 6.877 43.686 1.00 94.00 99 GLN A O 1
ATOM 815 N N . LEU A 1 100 ? -18.051 6.367 41.562 1.00 94.00 100 LEU A N 1
ATOM 816 C CA . LEU A 1 100 ? -19.005 5.260 41.409 1.00 94.00 100 LEU A CA 1
ATOM 817 C C . LEU A 1 100 ? -18.789 4.126 42.424 1.00 94.00 100 LEU A C 1
ATOM 819 O O . LEU A 1 100 ? -19.751 3.556 42.941 1.00 94.00 100 LEU A O 1
ATOM 823 N N . GLU A 1 101 ? -17.534 3.778 42.717 1.00 94.00 101 GLU A N 1
ATOM 824 C CA . GLU A 1 101 ? -17.209 2.730 43.692 1.00 94.00 101 GLU A CA 1
ATOM 825 C C . GLU A 1 101 ? -17.573 3.140 45.132 1.00 94.00 101 GLU A C 1
ATOM 827 O O . GLU A 1 101 ? -17.995 2.298 45.929 1.00 94.00 101 GLU A O 1
ATOM 832 N N . GLU A 1 102 ? -17.493 4.434 45.452 1.00 95.25 102 GLU A N 1
ATOM 833 C CA . GLU A 1 102 ? -17.908 4.973 46.749 1.00 95.25 102 GLU A CA 1
ATOM 834 C C . GLU A 1 102 ? -19.433 5.135 46.867 1.00 95.25 102 GLU A C 1
ATOM 836 O O . GLU A 1 102 ? -20.005 4.746 47.886 1.00 95.25 102 GLU A O 1
ATOM 841 N N . GLU A 1 103 ? -20.120 5.605 45.819 1.00 94.69 103 GLU A N 1
ATOM 842 C CA . GLU A 1 103 ? -21.592 5.637 45.773 1.00 94.69 103 GLU A CA 1
ATOM 843 C C . GLU A 1 103 ? -22.173 4.228 45.963 1.00 94.69 103 GLU A C 1
ATOM 845 O O . GLU A 1 103 ? -23.085 4.019 46.769 1.00 94.69 103 GLU A O 1
ATOM 850 N N . LYS A 1 104 ? -21.584 3.228 45.294 1.00 94.12 104 LYS A N 1
ATOM 851 C CA . LYS A 1 104 ? -21.954 1.821 45.468 1.00 94.12 104 LYS A CA 1
ATOM 852 C C . LYS A 1 104 ? -21.805 1.366 46.926 1.00 94.12 104 LYS A C 1
ATOM 854 O O . LYS A 1 104 ? -22.716 0.715 47.441 1.00 94.12 104 LYS A O 1
ATOM 859 N N . ARG A 1 105 ? -20.700 1.717 47.600 1.00 94.81 105 ARG A N 1
ATOM 860 C CA . ARG A 1 105 ? -20.461 1.373 49.016 1.00 94.81 105 ARG A CA 1
ATOM 861 C C . ARG A 1 105 ? -21.553 1.950 49.922 1.00 94.81 105 ARG A C 1
ATOM 863 O O . ARG A 1 105 ? -22.117 1.224 50.738 1.00 94.81 105 ARG A O 1
ATOM 870 N N . GLN A 1 106 ? -21.890 3.227 49.737 1.00 93.69 106 GLN A N 1
ATOM 871 C CA . GLN A 1 106 ? -22.936 3.909 50.509 1.00 93.69 106 GLN A CA 1
ATOM 872 C C . GLN A 1 106 ? -24.323 3.291 50.280 1.00 93.69 106 GLN A C 1
ATOM 874 O O . GLN A 1 106 ? -25.128 3.192 51.208 1.00 93.69 106 GLN A O 1
ATOM 879 N N . LEU A 1 107 ? -24.616 2.849 49.054 1.00 93.44 107 LEU A N 1
ATOM 880 C CA . LEU A 1 107 ? -25.896 2.230 48.708 1.00 93.44 107 LEU A CA 1
ATOM 881 C C . LEU A 1 107 ? -26.022 0.810 49.298 1.00 93.44 107 LEU A C 1
ATOM 883 O O . LEU A 1 107 ? -27.091 0.445 49.794 1.00 93.44 107 LEU A O 1
ATOM 887 N N . GLU A 1 108 ? -24.931 0.035 49.328 1.00 92.62 108 GLU A N 1
ATOM 888 C CA . GLU A 1 108 ? -24.859 -1.255 50.034 1.00 92.62 108 GLU A CA 1
ATOM 889 C C . GLU A 1 108 ? -25.029 -1.093 51.561 1.00 92.62 108 GLU A C 1
ATOM 891 O O . GLU A 1 108 ? -25.756 -1.872 52.187 1.00 92.62 108 GLU A O 1
ATOM 896 N N . GLU A 1 109 ? -24.452 -0.048 52.164 1.00 92.12 109 GLU A N 1
ATOM 897 C CA . GLU A 1 109 ? -24.617 0.264 53.593 1.00 92.12 109 GLU A CA 1
ATOM 898 C C . GLU A 1 109 ? -26.063 0.670 53.941 1.00 92.12 109 GLU A C 1
ATOM 900 O O . GLU A 1 109 ? -26.666 0.103 54.858 1.00 92.12 109 GLU A O 1
ATOM 905 N N . GLN A 1 110 ? -26.688 1.547 53.145 1.00 89.44 110 GLN A N 1
ATOM 906 C CA . GLN A 1 110 ? -28.111 1.897 53.298 1.00 89.44 110 GLN A CA 1
ATOM 907 C C . GLN A 1 110 ? -29.048 0.684 53.145 1.00 89.44 110 GLN A C 1
ATOM 909 O O . GLN A 1 110 ? -30.117 0.629 53.767 1.00 89.44 110 GLN A O 1
ATOM 914 N N . LEU A 1 111 ? -28.680 -0.297 52.312 1.00 89.31 111 LEU A N 1
ATOM 915 C CA . LEU A 1 111 ? -29.433 -1.543 52.155 1.00 89.31 111 LEU A CA 1
ATOM 916 C C . LEU A 1 111 ? -29.340 -2.418 53.417 1.00 89.31 111 LEU A C 1
ATOM 918 O O . LEU A 1 111 ? -30.345 -2.997 53.838 1.00 89.31 111 LEU A O 1
ATOM 922 N N . MET A 1 112 ? -28.156 -2.498 54.031 1.00 84.06 112 MET A N 1
ATOM 923 C CA . MET A 1 112 ? -27.934 -3.196 55.302 1.00 84.06 112 MET A CA 1
ATOM 924 C C . MET A 1 112 ? -28.730 -2.553 56.446 1.00 84.06 112 MET A C 1
ATOM 926 O O . MET A 1 112 ? -29.469 -3.250 57.146 1.00 84.06 112 MET A O 1
ATOM 930 N N . GLU A 1 113 ? -28.671 -1.227 56.594 1.00 83.75 113 GLU A N 1
ATOM 931 C CA . GLU A 1 113 ? -29.392 -0.499 57.648 1.00 83.75 113 GLU A CA 1
ATOM 932 C C . GLU A 1 113 ? -30.921 -0.683 57.543 1.00 83.75 113 GLU A C 1
ATOM 934 O O . GLU A 1 113 ? -31.601 -0.955 58.542 1.00 83.75 113 GLU A O 1
ATOM 939 N N . LYS A 1 114 ? -31.476 -0.653 56.321 1.00 81.62 114 LYS A N 1
ATOM 940 C CA . LYS A 1 114 ? -32.903 -0.940 56.060 1.00 81.62 114 LYS A CA 1
ATOM 941 C C . LYS A 1 114 ? -33.329 -2.373 56.390 1.00 81.62 114 LYS A C 1
ATOM 943 O O . LYS A 1 114 ? -34.510 -2.604 56.657 1.00 81.62 114 LYS A O 1
ATOM 948 N N . GLN A 1 115 ? -32.415 -3.343 56.359 1.00 70.81 115 GLN A N 1
ATOM 949 C CA . GLN A 1 115 ? -32.722 -4.720 56.758 1.00 70.81 115 GLN A CA 1
ATOM 950 C C . GLN A 1 115 ? -32.646 -4.904 58.277 1.00 70.81 115 GLN A C 1
ATOM 952 O O . GLN A 1 115 ? -33.529 -5.541 58.850 1.00 70.81 115 GLN A O 1
ATOM 957 N N . ILE A 1 116 ? -31.673 -4.275 58.944 1.00 63.56 116 ILE A N 1
ATOM 958 C CA . ILE A 1 116 ? -31.552 -4.295 60.412 1.00 63.56 116 ILE A CA 1
ATOM 959 C C . ILE A 1 116 ? -32.768 -3.618 61.064 1.00 63.56 116 ILE A C 1
ATOM 961 O O . ILE A 1 116 ? -33.390 -4.186 61.961 1.00 63.56 116 ILE A O 1
ATOM 965 N N . THR A 1 117 ? -33.187 -2.454 60.561 1.00 53.72 117 THR A N 1
ATOM 966 C CA . THR A 1 117 ? -34.370 -1.731 61.070 1.00 53.72 117 THR A CA 1
ATOM 967 C C . THR A 1 117 ? -35.697 -2.466 60.836 1.00 53.72 117 THR A C 1
ATOM 969 O O . THR A 1 117 ? -36.624 -2.301 61.627 1.00 53.72 117 THR A O 1
ATOM 972 N N . LYS A 1 118 ? -35.793 -3.341 59.823 1.00 55.81 118 LYS A N 1
ATOM 973 C CA . LYS A 1 118 ? -36.931 -4.268 59.661 1.00 55.81 118 LYS A CA 1
ATOM 974 C C . LYS A 1 118 ? -36.900 -5.462 60.623 1.00 55.81 118 LYS A C 1
ATOM 976 O O . LYS A 1 118 ? -37.961 -6.007 60.915 1.00 55.81 118 LYS A O 1
ATOM 981 N N . GLY A 1 119 ? -35.726 -5.878 61.101 1.00 47.66 119 GLY A N 1
ATOM 982 C CA . GLY A 1 119 ? -35.568 -7.046 61.976 1.00 47.66 119 GLY A CA 1
ATOM 983 C C . GLY A 1 119 ? -35.995 -6.814 63.430 1.00 47.66 119 GLY A C 1
ATOM 984 O O . GLY A 1 119 ? -36.500 -7.727 64.077 1.00 47.66 119 GLY A O 1
ATOM 985 N N . THR A 1 120 ? -35.844 -5.591 63.942 1.00 44.66 120 THR A N 1
ATOM 986 C CA . THR A 1 120 ? -36.053 -5.266 65.371 1.00 44.66 120 THR A CA 1
ATOM 987 C C . THR A 1 120 ? -37.495 -4.829 65.701 1.00 44.66 120 THR A C 1
ATOM 989 O O . THR A 1 120 ? -37.793 -4.448 66.830 1.00 44.66 120 THR A O 1
ATOM 992 N N . GLY A 1 121 ? -38.409 -4.870 64.724 1.00 45.25 121 GLY A N 1
ATOM 993 C CA . GLY A 1 121 ? -39.773 -4.325 64.818 1.00 45.25 121 GLY A CA 1
ATOM 994 C C . GLY A 1 121 ? -40.888 -5.296 65.238 1.00 45.25 121 GLY A C 1
ATOM 995 O O . GLY A 1 121 ? -42.055 -4.925 65.144 1.00 45.25 121 GLY A O 1
ATOM 996 N N . MET A 1 122 ? -40.573 -6.522 65.674 1.00 39.91 122 MET A N 1
ATOM 997 C CA . MET A 1 122 ? -41.569 -7.530 66.081 1.00 39.91 122 MET A CA 1
ATOM 998 C C . MET A 1 122 ? -41.265 -8.108 67.473 1.00 39.91 122 MET A C 1
ATOM 1000 O O . MET A 1 122 ? -40.757 -9.219 67.620 1.00 39.91 122 MET A O 1
ATOM 1004 N N . ALA A 1 123 ? -41.621 -7.356 68.514 1.00 39.22 123 ALA A N 1
ATOM 1005 C CA . ALA A 1 123 ? -41.759 -7.907 69.858 1.00 39.22 123 ALA A CA 1
ATOM 1006 C C . ALA A 1 123 ? -43.152 -8.547 70.022 1.00 39.22 123 ALA A C 1
ATOM 1008 O O . ALA A 1 123 ? -44.136 -7.841 70.212 1.00 39.22 123 ALA A O 1
ATOM 1009 N N . ASP A 1 124 ? -43.166 -9.882 69.967 1.00 48.22 124 ASP A N 1
ATOM 1010 C CA . ASP A 1 124 ? -44.164 -10.810 70.530 1.00 48.22 124 ASP A CA 1
ATOM 1011 C C . ASP A 1 124 ? -45.618 -10.781 69.988 1.00 48.22 124 ASP A C 1
ATOM 1013 O O . ASP A 1 124 ? -46.345 -9.791 70.091 1.00 48.22 124 ASP A O 1
ATOM 1017 N N . PRO A 1 125 ? -46.098 -11.934 69.486 1.00 43.38 125 PRO A N 1
ATOM 1018 C CA . PRO A 1 125 ? -47.439 -12.369 69.859 1.00 43.38 125 PRO A CA 1
ATOM 1019 C C . PRO A 1 125 ? -47.479 -13.829 70.343 1.00 43.38 125 PRO A C 1
ATOM 1021 O O . PRO A 1 125 ? -47.588 -14.769 69.554 1.00 43.38 125 PRO A O 1
ATOM 1024 N N . VAL A 1 126 ? -47.479 -13.984 71.669 1.00 40.97 126 VAL A N 1
ATOM 1025 C CA . VAL A 1 126 ? -48.293 -14.908 72.483 1.00 40.97 126 VAL A CA 1
ATOM 1026 C C . VAL A 1 126 ? -48.947 -16.053 71.698 1.00 40.97 126 VAL A C 1
ATOM 1028 O O . VAL A 1 126 ? -49.951 -15.883 71.001 1.00 40.97 126 VAL A O 1
ATOM 1031 N N . ALA A 1 127 ? -48.438 -17.266 71.910 1.00 44.16 127 ALA A N 1
ATOM 1032 C CA . ALA A 1 127 ? -49.041 -18.482 71.385 1.00 44.16 127 ALA A CA 1
ATOM 1033 C C . ALA A 1 127 ? -50.451 -18.715 71.962 1.00 44.16 127 ALA A C 1
ATOM 1035 O O . ALA A 1 127 ? -50.618 -18.852 73.175 1.00 44.16 127 ALA A O 1
ATOM 1036 N N . LEU A 1 128 ? -51.456 -18.866 71.093 1.00 41.03 128 LEU A N 1
ATOM 1037 C CA . LEU A 1 128 ? -52.763 -19.390 71.489 1.00 41.03 128 LEU A CA 1
ATOM 1038 C C . LEU A 1 128 ? -53.323 -20.325 70.413 1.00 41.03 128 LEU A C 1
ATOM 1040 O O . LEU A 1 128 ? -53.626 -19.942 69.286 1.00 41.03 128 LEU A O 1
ATOM 1044 N N . ASN A 1 129 ? -53.416 -21.597 70.782 1.00 41.62 129 ASN A N 1
ATOM 1045 C CA . ASN A 1 129 ? -53.816 -22.706 69.929 1.00 41.62 129 ASN A CA 1
ATOM 1046 C C . ASN A 1 129 ? -55.231 -23.146 70.342 1.00 41.62 129 ASN A C 1
ATOM 1048 O O . ASN A 1 129 ? -55.408 -23.427 71.525 1.00 41.62 129 ASN A O 1
ATOM 1052 N N . THR A 1 130 ? -56.214 -23.217 69.425 1.00 34.78 130 THR A N 1
ATOM 1053 C CA . THR A 1 130 ? -57.084 -24.408 69.195 1.00 34.78 130 THR A CA 1
ATOM 1054 C C . THR A 1 130 ? -58.379 -24.190 68.369 1.00 34.78 130 THR A C 1
ATOM 1056 O O . THR A 1 130 ? -59.135 -23.246 68.542 1.00 34.78 130 THR A O 1
ATOM 1059 N N . HIS A 1 131 ? -58.654 -25.200 67.529 1.00 33.28 131 HIS A N 1
ATOM 1060 C CA . HIS A 1 131 ? -59.952 -25.832 67.196 1.00 33.28 131 HIS A CA 1
ATOM 1061 C C . HIS A 1 131 ? -61.133 -25.117 66.471 1.00 33.28 131 HIS A C 1
ATOM 1063 O O . HIS A 1 131 ? -62.051 -24.574 67.066 1.00 33.28 131 HIS A O 1
ATOM 1069 N N . ARG A 1 132 ? -61.249 -25.463 65.174 1.00 34.69 132 ARG A N 1
ATOM 1070 C CA . ARG A 1 132 ? -62.255 -26.407 64.601 1.00 34.69 132 ARG A CA 1
ATOM 1071 C C . ARG A 1 132 ? -63.775 -26.061 64.620 1.00 34.69 132 ARG A C 1
ATOM 1073 O O . ARG A 1 132 ? -64.490 -26.398 65.552 1.00 34.69 132 ARG A O 1
ATOM 1080 N N . ALA A 1 133 ? -64.256 -25.750 63.403 1.00 33.94 133 ALA A N 1
ATOM 1081 C CA . ALA A 1 133 ? -65.508 -26.193 62.739 1.00 33.94 133 ALA A CA 1
ATOM 1082 C C . ALA A 1 133 ? -66.818 -25.352 62.748 1.00 33.94 133 ALA A C 1
ATOM 1084 O O . ALA A 1 133 ? -67.542 -25.277 63.730 1.00 33.94 133 ALA A O 1
ATOM 1085 N N . ARG A 1 134 ? -67.207 -24.997 61.503 1.00 35.03 134 ARG A N 1
ATOM 1086 C CA . ARG A 1 134 ? -68.556 -24.994 60.875 1.00 35.03 134 ARG A CA 1
ATOM 1087 C C . ARG A 1 134 ? -69.693 -24.133 61.462 1.00 35.03 134 ARG A C 1
ATOM 1089 O O . ARG A 1 134 ? -70.242 -24.459 62.509 1.00 35.03 134 ARG A O 1
ATOM 1096 N N . ARG A 1 135 ? -70.271 -23.284 60.591 1.00 37.16 135 ARG A N 1
ATOM 1097 C CA . ARG A 1 135 ? -71.643 -23.439 60.026 1.00 37.16 135 ARG A CA 1
ATOM 1098 C C . ARG A 1 135 ? -71.892 -22.487 58.837 1.00 37.16 135 ARG A C 1
ATOM 1100 O O . ARG A 1 135 ? -71.197 -21.491 58.689 1.00 37.16 135 ARG A O 1
ATOM 1107 N N . ASN A 1 136 ? -72.865 -22.840 57.993 1.00 32.66 136 ASN A N 1
ATOM 1108 C CA . ASN A 1 136 ? -73.309 -22.093 56.802 1.00 32.66 136 ASN A CA 1
ATOM 1109 C C . ASN A 1 136 ? -74.480 -21.150 57.147 1.00 32.66 136 ASN A C 1
ATOM 1111 O O . ASN A 1 136 ? -75.241 -21.512 58.039 1.00 32.66 136 ASN A O 1
ATOM 1115 N N . LEU A 1 137 ? -74.693 -20.067 56.376 1.00 33.06 137 LEU A N 1
ATOM 1116 C CA . LEU A 1 137 ? -76.003 -19.554 55.884 1.00 33.06 137 LEU A CA 1
ATOM 1117 C C . LEU A 1 137 ? -75.759 -18.285 55.009 1.00 33.06 137 LEU A C 1
ATOM 1119 O O . LEU A 1 137 ? -75.209 -17.323 55.522 1.00 33.06 137 LEU A O 1
ATOM 1123 N N . THR A 1 138 ? -75.821 -18.306 53.668 1.00 28.86 138 THR A N 1
ATOM 1124 C CA . THR A 1 138 ? -76.945 -18.115 52.696 1.00 28.86 138 THR A CA 1
ATOM 1125 C C . THR A 1 138 ? -77.603 -16.711 52.560 1.00 28.86 138 THR A C 1
ATOM 1127 O O . THR A 1 138 ? -78.165 -16.198 53.518 1.00 28.86 138 THR A O 1
ATOM 1130 N N . VAL A 1 139 ? -77.693 -16.241 51.294 1.00 35.53 139 VAL A N 1
ATOM 1131 C CA . VAL A 1 139 ? -78.607 -15.225 50.671 1.00 35.53 139 VAL A CA 1
ATOM 1132 C C . VAL A 1 139 ? -78.379 -13.691 50.958 1.00 35.53 139 VAL A C 1
ATOM 1134 O O . VAL A 1 139 ? -77.425 -13.393 51.669 1.00 35.53 139 VAL A O 1
ATOM 1137 N N . PRO A 1 140 ? -79.031 -12.694 50.272 1.00 45.84 140 PRO A N 1
ATOM 1138 C CA . PRO A 1 140 ? -78.309 -11.825 49.305 1.00 45.84 140 PRO A CA 1
ATOM 1139 C C . PRO A 1 140 ? -78.647 -10.290 49.327 1.00 45.84 140 PRO A C 1
ATOM 1141 O O . PRO A 1 140 ? -79.348 -9.808 50.208 1.00 45.84 140 PRO A O 1
ATOM 1144 N N . VAL A 1 141 ? -78.272 -9.585 48.236 1.00 31.02 141 VAL A N 1
ATOM 1145 C CA . VAL A 1 141 ? -78.821 -8.304 47.685 1.00 31.02 141 VAL A CA 1
ATOM 1146 C C . VAL A 1 141 ? -78.205 -6.951 48.140 1.00 31.02 141 VAL A C 1
ATOM 1148 O O . VAL A 1 141 ? -77.648 -6.801 49.218 1.00 31.02 141 VAL A O 1
ATOM 1151 N N . SER A 1 142 ? -78.227 -6.015 47.176 1.00 33.88 142 SER A N 1
ATOM 1152 C CA . SER A 1 142 ? -77.483 -4.744 46.959 1.00 33.88 142 SER A CA 1
ATOM 1153 C C . SER A 1 142 ? -78.225 -3.487 47.530 1.00 33.88 142 SER A C 1
ATOM 1155 O O . SER A 1 142 ? -79.160 -3.726 48.293 1.00 33.88 142 SER A O 1
ATOM 1157 N N . PRO A 1 143 ? -77.960 -2.179 47.182 1.00 46.41 143 PRO A N 1
ATOM 1158 C CA . PRO A 1 143 ? -77.057 -1.568 46.164 1.00 46.41 143 PRO A CA 1
ATOM 1159 C C . PRO A 1 143 ? -76.345 -0.205 46.496 1.00 46.41 143 PRO A C 1
ATOM 1161 O O . PRO A 1 143 ? -76.520 0.367 47.563 1.00 46.41 143 PRO A O 1
ATOM 1164 N N . SER A 1 144 ? -75.683 0.378 45.466 1.00 28.97 144 SER A N 1
ATOM 1165 C CA . SER A 1 144 ? -75.218 1.792 45.294 1.00 28.97 144 SER A CA 1
ATOM 1166 C C . SER A 1 144 ? -73.958 2.257 46.066 1.00 28.97 144 SER A C 1
ATOM 1168 O O . SER A 1 144 ? -73.798 1.912 47.224 1.00 28.97 144 SER A O 1
ATOM 1170 N N . LYS A 1 145 ? -73.042 3.086 45.515 1.00 36.09 145 LYS A N 1
ATOM 1171 C CA . LYS A 1 145 ? -73.074 3.943 44.296 1.00 36.09 145 LYS A CA 1
ATOM 1172 C C . LYS A 1 145 ? -71.639 4.289 43.792 1.00 36.09 145 LYS A C 1
ATOM 1174 O O . LYS A 1 145 ? -70.784 4.548 44.624 1.00 36.09 145 LYS A O 1
ATOM 1179 N N . ASN A 1 146 ? -71.455 4.312 42.460 1.00 32.81 146 ASN A N 1
ATOM 1180 C CA . ASN A 1 146 ? -70.469 4.968 41.545 1.00 32.81 146 ASN A CA 1
ATOM 1181 C C . ASN A 1 146 ? -69.420 6.002 42.056 1.00 32.81 146 ASN A C 1
ATOM 1183 O O . ASN A 1 146 ? -69.639 6.587 43.113 1.00 32.81 146 ASN A O 1
ATOM 1187 N N . PRO A 1 147 ? -68.398 6.403 41.240 1.00 47.09 147 PRO A N 1
ATOM 1188 C CA . PRO A 1 147 ? -68.069 6.063 39.827 1.00 47.09 147 PRO A CA 1
ATOM 1189 C C . PRO A 1 147 ? -66.665 5.364 39.719 1.00 47.09 147 PRO A C 1
ATOM 1191 O O . PRO A 1 147 ? -66.293 4.719 40.692 1.00 47.09 147 PRO A O 1
ATOM 1194 N N . THR A 1 148 ? -65.852 5.304 38.640 1.00 31.78 148 THR A N 1
ATOM 1195 C CA . THR A 1 148 ? -65.796 5.985 37.317 1.00 31.78 148 THR A CA 1
ATOM 1196 C C . THR A 1 148 ? -65.146 5.109 36.215 1.00 31.78 148 THR A C 1
ATOM 1198 O O . THR A 1 148 ? -64.435 4.150 36.490 1.00 31.78 148 THR A O 1
ATOM 1201 N N . THR A 1 149 ? -65.397 5.479 34.957 1.00 29.59 149 THR A N 1
ATOM 1202 C CA . THR A 1 149 ? -64.942 4.941 33.655 1.00 29.59 149 THR A CA 1
ATOM 1203 C C . THR A 1 149 ? -63.442 5.082 33.330 1.00 29.59 149 THR A C 1
ATOM 1205 O O . THR A 1 149 ? -62.895 6.153 33.560 1.00 29.59 149 THR A O 1
ATOM 1208 N N . TYR A 1 150 ? -62.837 4.077 32.667 1.00 28.61 150 TYR A N 1
ATOM 1209 C CA . TYR A 1 150 ? -62.093 4.198 31.383 1.00 28.61 150 TYR A CA 1
ATOM 1210 C C . TYR A 1 150 ? -61.618 2.822 30.866 1.00 28.61 150 TYR A C 1
ATOM 1212 O O . TYR A 1 150 ? -60.913 2.122 31.584 1.00 28.61 150 TYR A O 1
ATOM 1220 N N . SER A 1 151 ? -61.966 2.465 29.617 1.00 29.94 151 SER A N 1
ATOM 1221 C CA . SER A 1 151 ? -61.078 1.848 28.599 1.00 29.94 151 SER A CA 1
ATOM 1222 C C . SER A 1 151 ? -61.856 1.102 27.499 1.00 29.94 151 SER A C 1
ATOM 1224 O O . SER A 1 151 ? -62.701 0.262 27.807 1.00 29.94 151 SER A O 1
ATOM 1226 N N . SER A 1 152 ? -61.459 1.349 26.242 1.00 31.91 152 SER A N 1
ATOM 1227 C CA . SER A 1 152 ? -61.512 0.480 25.040 1.00 31.91 152 SER A CA 1
ATOM 1228 C C . SER A 1 152 ? -62.203 1.125 23.837 1.00 31.91 152 SER A C 1
ATOM 1230 O O . SER A 1 152 ? -63.410 1.348 23.846 1.00 31.91 152 SER A O 1
ATOM 1232 N N . SER A 1 153 ? -61.429 1.313 22.765 1.00 32.25 153 SER A N 1
ATOM 1233 C CA . SER A 1 153 ? -61.906 1.674 21.425 1.00 32.25 153 SER A CA 1
ATOM 1234 C C . SER A 1 153 ? -61.226 0.778 20.388 1.00 32.25 153 SER A C 1
ATOM 1236 O O . SER A 1 153 ? -60.030 0.506 20.483 1.00 32.25 153 SER A O 1
ATOM 1238 N N . SER A 1 154 ? -61.973 0.319 19.386 1.00 32.72 154 SER A N 1
ATOM 1239 C CA . SER A 1 154 ? -61.468 -0.366 18.185 1.00 32.72 154 SER A CA 1
ATOM 1240 C C . SER A 1 154 ? -62.522 -0.308 17.075 1.00 32.72 154 SER A C 1
ATOM 1242 O O . SER A 1 154 ? -63.694 -0.109 17.384 1.00 32.72 154 SER A O 1
ATOM 1244 N N . THR A 1 155 ? -62.101 -0.544 15.821 1.00 34.38 155 THR A N 1
ATOM 1245 C CA . THR A 1 155 ? -62.856 -0.398 14.541 1.00 34.38 155 THR A CA 1
ATOM 1246 C C . THR A 1 155 ? -63.028 1.066 14.065 1.00 34.38 155 THR A C 1
ATOM 1248 O O . THR A 1 155 ? -63.198 1.949 14.896 1.00 34.38 155 THR A O 1
ATOM 1251 N N . THR A 1 156 ? -62.924 1.432 12.772 1.00 30.44 156 THR A N 1
ATOM 1252 C CA . THR A 1 156 ? -62.652 0.653 11.534 1.00 30.44 156 THR A CA 1
ATOM 1253 C C . THR A 1 156 ? -62.093 1.528 10.392 1.00 30.44 156 THR A C 1
ATOM 1255 O O . THR A 1 156 ? -62.485 2.677 10.247 1.00 30.44 156 THR A O 1
ATOM 1258 N N . ILE A 1 157 ? -61.224 0.915 9.577 1.00 41.12 157 ILE A N 1
ATOM 1259 C CA . ILE A 1 157 ? -60.950 1.067 8.126 1.00 41.12 157 ILE A CA 1
ATOM 1260 C C . ILE A 1 157 ? -61.678 2.189 7.338 1.00 41.12 157 ILE A C 1
ATOM 1262 O O . ILE A 1 157 ? -62.901 2.168 7.236 1.00 41.12 157 ILE A O 1
ATOM 1266 N N . THR A 1 158 ? -60.908 2.978 6.570 1.00 33.28 158 THR A N 1
ATOM 1267 C CA . THR A 1 158 ? -61.323 3.524 5.253 1.00 33.28 158 THR A CA 1
ATOM 1268 C C . THR A 1 158 ? -60.167 3.510 4.244 1.00 33.28 158 THR A C 1
ATOM 1270 O O . THR A 1 158 ? -59.170 4.201 4.422 1.00 33.28 158 THR A O 1
ATOM 1273 N N . GLU A 1 159 ? -60.335 2.673 3.219 1.00 39.78 159 GLU A N 1
ATOM 1274 C CA . GLU A 1 159 ? -59.996 2.852 1.795 1.00 39.78 159 GLU A CA 1
ATOM 1275 C C . GLU A 1 159 ? -58.913 3.875 1.371 1.00 39.78 159 GLU A C 1
ATOM 1277 O O . GLU A 1 159 ? -59.096 5.086 1.463 1.00 39.78 159 GLU A O 1
ATOM 1282 N N . ALA A 1 160 ? -57.835 3.370 0.752 1.00 33.31 160 ALA A N 1
ATOM 1283 C CA . ALA A 1 160 ? -56.960 4.143 -0.132 1.00 33.31 160 ALA A CA 1
ATOM 1284 C C . ALA A 1 160 ? -56.531 3.287 -1.340 1.00 33.31 160 ALA A C 1
ATOM 1286 O O . ALA A 1 160 ? -55.959 2.206 -1.189 1.00 33.31 160 ALA A O 1
ATOM 1287 N N . THR A 1 161 ? -56.839 3.778 -2.539 1.00 41.69 161 THR A N 1
ATOM 1288 C CA . THR A 1 161 ? -56.642 3.105 -3.831 1.00 41.69 161 THR A CA 1
ATOM 1289 C C . THR A 1 161 ? -55.173 2.818 -4.145 1.00 41.69 161 THR A C 1
ATOM 1291 O O . THR A 1 161 ? -54.307 3.678 -3.994 1.00 41.69 161 THR A O 1
ATOM 1294 N N . ALA A 1 162 ? -54.897 1.628 -4.679 1.00 42.22 162 ALA A N 1
ATOM 1295 C CA . ALA A 1 162 ? -53.582 1.281 -5.200 1.00 42.22 162 ALA A CA 1
ATOM 1296 C C . ALA A 1 162 ? -53.325 1.917 -6.578 1.00 42.22 162 ALA A C 1
ATOM 1298 O O . ALA A 1 162 ? -54.010 1.595 -7.547 1.00 42.22 162 ALA A O 1
ATOM 1299 N N . LEU A 1 163 ? -52.261 2.718 -6.691 1.00 35.31 163 LEU A N 1
ATOM 1300 C CA . LEU A 1 163 ? -51.464 2.801 -7.919 1.00 35.31 163 LEU A CA 1
ATOM 1301 C C . LEU A 1 163 ? -50.001 3.119 -7.579 1.00 35.31 163 LEU A C 1
ATOM 1303 O O . LEU A 1 163 ? -49.549 4.260 -7.633 1.00 35.31 163 LEU A O 1
ATOM 1307 N N . SER A 1 164 ? -49.257 2.076 -7.208 1.00 46.19 164 SER A N 1
ATOM 1308 C CA . SER A 1 164 ? -47.803 2.157 -7.073 1.00 46.19 164 SER A CA 1
ATOM 1309 C C . SER A 1 164 ? -47.163 2.162 -8.462 1.00 46.19 164 SER A C 1
ATOM 1311 O O . SER A 1 164 ? -46.917 1.106 -9.044 1.00 46.19 164 SER A O 1
ATOM 1313 N N . THR A 1 165 ? -46.884 3.349 -9.000 1.00 46.62 165 THR A N 1
ATOM 1314 C CA . THR A 1 165 ? -45.854 3.487 -10.036 1.00 46.62 165 THR A CA 1
ATOM 1315 C C . THR A 1 165 ? -44.513 3.540 -9.321 1.00 46.62 165 THR A C 1
ATOM 1317 O O . THR A 1 165 ? -44.255 4.463 -8.550 1.00 46.62 165 THR A O 1
ATOM 1320 N N . GLY A 1 166 ? -43.682 2.518 -9.538 1.00 50.53 166 GLY A N 1
ATOM 1321 C CA . GLY A 1 166 ? -42.427 2.309 -8.820 1.00 50.53 166 GLY A CA 1
ATOM 1322 C C . GLY A 1 166 ? -41.424 3.449 -8.999 1.00 50.53 166 GLY A C 1
ATOM 1323 O O . GLY A 1 166 ? -40.597 3.414 -9.900 1.00 50.53 166 GLY A O 1
ATOM 1324 N N . GLY A 1 167 ? -41.475 4.420 -8.089 1.00 39.72 167 GLY A N 1
ATOM 1325 C CA . GLY A 1 167 ? -40.472 5.465 -7.878 1.00 39.72 167 GLY A CA 1
ATOM 1326 C C . GLY A 1 167 ? -39.593 5.191 -6.657 1.00 39.72 167 GLY A C 1
ATOM 1327 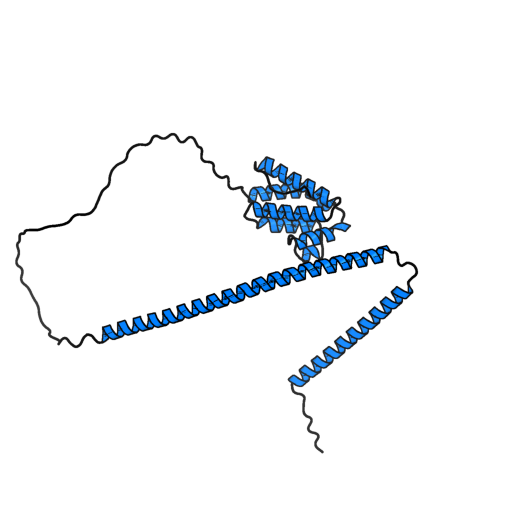O O . GLY A 1 167 ? -39.091 6.124 -6.039 1.00 39.72 167 GLY A O 1
ATOM 1328 N N . ALA A 1 168 ? -39.432 3.921 -6.271 1.00 38.75 168 ALA A N 1
ATOM 1329 C CA . ALA A 1 168 ? -38.426 3.546 -5.292 1.00 38.75 168 ALA A CA 1
ATOM 1330 C C . ALA A 1 168 ? -37.052 3.706 -5.947 1.00 38.75 168 ALA A C 1
ATOM 1332 O O . ALA A 1 168 ? -36.556 2.794 -6.609 1.00 38.75 168 ALA A O 1
ATOM 1333 N N . SER A 1 169 ? -36.429 4.866 -5.737 1.00 50.41 169 SER A N 1
ATOM 1334 C CA . SER A 1 169 ? -34.984 5.010 -5.837 1.00 50.41 169 SER A CA 1
ATOM 1335 C C . SER A 1 169 ? -34.360 4.103 -4.779 1.00 50.41 169 SER A C 1
ATOM 1337 O O . SER A 1 169 ? -34.051 4.530 -3.664 1.00 50.41 169 SER A O 1
ATOM 1339 N N . ILE A 1 170 ? -34.218 2.822 -5.129 1.00 42.84 170 ILE A N 1
ATOM 1340 C CA . ILE A 1 170 ? -33.282 1.916 -4.485 1.00 42.84 170 ILE A CA 1
ATOM 1341 C C . ILE A 1 170 ? -31.948 2.643 -4.593 1.00 42.84 170 ILE A C 1
ATOM 1343 O O . ILE A 1 170 ? -31.394 2.753 -5.687 1.00 42.84 170 ILE A O 1
ATOM 1347 N N . SER A 1 171 ? -31.475 3.196 -3.476 1.00 45.59 171 SER A N 1
ATOM 1348 C CA . SER A 1 171 ? -30.098 3.657 -3.369 1.00 45.59 171 SER A CA 1
ATOM 1349 C C . SER A 1 171 ? -29.253 2.410 -3.574 1.00 45.59 171 SER A C 1
ATOM 1351 O O . SER A 1 171 ? -29.155 1.567 -2.679 1.00 45.59 171 SER A O 1
ATOM 1353 N N . ALA A 1 172 ? -28.804 2.215 -4.813 1.00 55.94 172 ALA A N 1
ATOM 1354 C CA . ALA A 1 172 ? -28.145 1.001 -5.242 1.00 55.94 172 ALA A CA 1
ATOM 1355 C C . ALA A 1 172 ? -26.801 0.961 -4.527 1.00 55.94 172 ALA A C 1
ATOM 1357 O O . ALA A 1 172 ? -25.841 1.608 -4.939 1.00 55.94 172 ALA A O 1
ATOM 1358 N N . THR A 1 173 ? -26.760 0.248 -3.402 1.00 73.25 173 THR A N 1
ATOM 1359 C CA . THR A 1 173 ? -25.542 0.060 -2.624 1.00 73.25 173 THR A CA 1
ATOM 1360 C C . THR A 1 173 ? -24.514 -0.578 -3.543 1.00 73.25 173 THR A C 1
ATOM 1362 O O . THR A 1 173 ? -24.684 -1.738 -3.926 1.00 73.25 173 THR A O 1
ATOM 1365 N N . VAL A 1 174 ? -23.494 0.193 -3.928 1.00 84.88 174 VAL A N 1
ATOM 1366 C CA . VAL A 1 174 ? -22.463 -0.257 -4.865 1.00 84.88 174 VAL A CA 1
ATOM 1367 C C . VAL A 1 174 ? -21.868 -1.558 -4.340 1.00 84.88 174 VAL A C 1
ATOM 1369 O O . VAL A 1 174 ? -21.371 -1.623 -3.214 1.00 84.88 174 VAL A O 1
ATOM 1372 N N . ASP A 1 175 ? -21.951 -2.606 -5.156 1.00 93.38 175 ASP A N 1
ATOM 1373 C CA . ASP A 1 175 ? -21.433 -3.923 -4.813 1.00 93.38 175 ASP A CA 1
ATOM 1374 C C . ASP A 1 175 ? -19.903 -3.889 -4.877 1.00 93.38 175 ASP A C 1
ATOM 1376 O O . ASP A 1 175 ? -19.287 -4.107 -5.922 1.00 93.38 175 ASP A O 1
ATOM 1380 N N . VAL A 1 176 ? -19.292 -3.591 -3.731 1.00 95.81 176 VAL A N 1
ATOM 1381 C CA . VAL A 1 176 ? -17.839 -3.449 -3.578 1.00 95.81 176 VAL A CA 1
ATOM 1382 C C . VAL A 1 176 ? -17.095 -4.713 -4.031 1.00 95.81 176 VAL A C 1
ATOM 1384 O O . VAL A 1 176 ? -15.953 -4.613 -4.467 1.00 95.81 176 VAL A O 1
ATOM 1387 N N . ASN A 1 177 ? -17.709 -5.902 -3.985 1.00 96.56 177 ASN A N 1
ATOM 1388 C CA . ASN A 1 177 ? -17.052 -7.118 -4.467 1.00 96.56 177 ASN A CA 1
ATOM 1389 C C . ASN A 1 177 ? -16.999 -7.172 -5.999 1.00 96.56 177 ASN A C 1
ATOM 1391 O O . ASN A 1 177 ? -15.976 -7.578 -6.540 1.00 96.56 177 ASN A O 1
ATOM 1395 N N . LYS A 1 178 ? -18.032 -6.692 -6.704 1.00 96.44 178 LYS A N 1
ATOM 1396 C CA . LYS A 1 178 ? -17.958 -6.515 -8.165 1.00 96.44 178 LYS A CA 1
ATOM 1397 C C . LYS A 1 178 ? -16.902 -5.487 -8.553 1.00 96.44 178 LYS A C 1
ATOM 1399 O O . LYS A 1 178 ? -16.120 -5.757 -9.452 1.00 96.44 178 LYS A O 1
ATOM 1404 N N . VAL A 1 179 ? -16.819 -4.366 -7.830 1.00 97.75 179 VAL A N 1
ATOM 1405 C CA . VAL A 1 179 ? -15.779 -3.343 -8.054 1.00 97.75 179 VAL A CA 1
ATOM 1406 C C . VAL A 1 179 ? -14.376 -3.948 -7.926 1.00 97.75 179 VAL A C 1
ATOM 1408 O O . VAL A 1 179 ? -13.554 -3.770 -8.818 1.00 97.75 179 VAL A O 1
ATOM 1411 N N . LYS A 1 180 ? -14.112 -4.730 -6.867 1.00 97.88 180 LYS A N 1
ATOM 1412 C CA . LYS A 1 180 ? -12.831 -5.440 -6.697 1.00 97.88 180 LYS A CA 1
ATOM 1413 C C . LYS A 1 180 ? -12.525 -6.408 -7.838 1.00 97.88 180 LYS A C 1
ATOM 1415 O O . LYS A 1 180 ? -11.366 -6.504 -8.217 1.00 97.88 180 LYS A O 1
ATOM 1420 N N . ASN A 1 181 ? -13.525 -7.131 -8.346 1.00 97.31 181 ASN A N 1
ATOM 1421 C CA . ASN A 1 181 ? -13.322 -8.083 -9.437 1.00 97.31 181 ASN A CA 1
ATOM 1422 C C . ASN A 1 181 ? -12.925 -7.357 -10.729 1.00 97.31 181 ASN A C 1
ATOM 1424 O O . ASN A 1 181 ? -11.902 -7.700 -11.299 1.00 97.31 181 ASN A O 1
ATOM 1428 N N . VAL A 1 182 ? -13.641 -6.290 -11.108 1.00 98.12 182 VAL A N 1
ATOM 1429 C CA . VAL A 1 182 ? -13.303 -5.467 -12.288 1.00 98.12 182 VAL A CA 1
ATOM 1430 C C . VAL A 1 182 ? -11.889 -4.877 -12.173 1.00 98.12 182 VAL A C 1
ATOM 1432 O O . VAL A 1 182 ? -11.118 -4.905 -13.130 1.00 98.12 182 VAL A O 1
ATOM 1435 N N . ILE A 1 183 ? -11.506 -4.403 -10.981 1.00 98.38 183 ILE A N 1
ATOM 1436 C CA . ILE A 1 183 ? -10.136 -3.940 -10.695 1.00 98.38 183 ILE A CA 1
ATOM 1437 C C . ILE A 1 183 ? -9.112 -5.067 -10.897 1.00 98.38 183 ILE A C 1
ATOM 1439 O O . ILE A 1 183 ? -8.052 -4.829 -11.480 1.00 98.38 183 ILE A O 1
ATOM 1443 N N . ASP A 1 184 ? -9.418 -6.281 -10.429 1.00 97.69 184 ASP A N 1
ATOM 1444 C CA . ASP A 1 184 ? -8.535 -7.444 -10.548 1.00 97.69 184 ASP A CA 1
ATOM 1445 C C . ASP A 1 184 ? -8.397 -7.931 -11.995 1.00 97.69 184 ASP A C 1
ATOM 1447 O O . ASP A 1 184 ? -7.288 -8.255 -12.414 1.00 97.69 184 ASP A O 1
ATOM 1451 N N . ASP A 1 185 ? -9.489 -7.932 -12.762 1.00 97.94 185 ASP A N 1
ATOM 1452 C CA . ASP A 1 185 ? -9.530 -8.362 -14.161 1.00 97.94 185 ASP A CA 1
ATOM 1453 C C . ASP A 1 185 ? -8.690 -7.428 -15.053 1.00 97.94 185 ASP A C 1
ATOM 1455 O O . ASP A 1 185 ? -7.848 -7.898 -15.822 1.00 97.94 185 ASP A O 1
ATOM 1459 N N . VAL A 1 186 ? -8.817 -6.105 -14.878 1.00 98.19 186 VAL A N 1
ATOM 1460 C CA . VAL A 1 186 ? -7.974 -5.101 -15.562 1.00 98.19 186 VAL A CA 1
ATOM 1461 C C . VAL A 1 186 ? -6.506 -5.192 -15.115 1.00 98.19 186 VAL A C 1
ATOM 1463 O O . VAL A 1 186 ? -5.580 -5.094 -15.924 1.00 98.19 186 VAL A O 1
ATOM 1466 N N . LEU A 1 187 ? -6.250 -5.432 -13.825 1.00 97.75 187 LEU A N 1
ATOM 1467 C CA . LEU A 1 187 ? -4.885 -5.616 -13.320 1.00 97.75 187 LEU A CA 1
ATOM 1468 C C . LEU A 1 187 ? -4.236 -6.900 -13.872 1.00 97.75 187 LEU A C 1
ATOM 1470 O O . LEU A 1 187 ? -3.024 -6.941 -14.084 1.00 97.75 187 LEU A O 1
ATOM 1474 N N . VAL A 1 188 ? -5.034 -7.941 -14.129 1.00 97.06 188 VAL A N 1
ATOM 1475 C CA . VAL A 1 188 ? -4.601 -9.176 -14.793 1.00 97.06 188 VAL A CA 1
ATOM 1476 C C . VAL A 1 188 ? -4.341 -8.948 -16.284 1.00 97.06 188 VAL A C 1
ATOM 1478 O O . VAL A 1 188 ? -3.337 -9.461 -16.780 1.00 97.06 188 VAL A O 1
ATOM 1481 N N . SER A 1 189 ? -5.153 -8.155 -16.997 1.00 97.12 189 SER A N 1
ATOM 1482 C CA . SER A 1 189 ? -4.903 -7.867 -18.419 1.00 97.12 189 SER A CA 1
ATOM 1483 C C . SER A 1 189 ? -3.611 -7.077 -18.647 1.00 97.12 189 SER A C 1
ATOM 1485 O O . SER A 1 189 ? -2.888 -7.374 -19.594 1.00 97.12 189 SER A O 1
ATOM 1487 N N . HIS A 1 190 ? -3.265 -6.148 -17.749 1.00 95.69 190 HIS A N 1
ATOM 1488 C CA . HIS A 1 190 ? -2.003 -5.392 -17.802 1.00 95.69 190 HIS A CA 1
ATOM 1489 C C . HIS A 1 190 ? -0.812 -6.080 -17.115 1.00 95.69 190 HIS A C 1
ATOM 1491 O O . HIS A 1 190 ? 0.291 -5.533 -17.095 1.00 95.69 190 HIS A O 1
ATOM 1497 N N . TYR A 1 191 ? -0.990 -7.276 -16.544 1.00 95.88 191 TYR A N 1
ATOM 1498 C CA . TYR A 1 191 ? 0.035 -7.913 -15.712 1.00 95.88 191 TYR A CA 1
ATOM 1499 C C . TYR A 1 191 ? 1.361 -8.138 -16.454 1.00 95.88 191 TYR A C 1
ATOM 1501 O O . TYR A 1 191 ? 2.427 -7.871 -15.900 1.00 95.88 191 TYR A O 1
ATOM 1509 N N . ALA A 1 192 ? 1.301 -8.602 -17.707 1.00 96.19 192 ALA A N 1
ATOM 1510 C CA . ALA A 1 192 ? 2.492 -8.843 -18.521 1.00 96.19 192 ALA A CA 1
ATOM 1511 C C . ALA A 1 192 ? 3.289 -7.545 -18.732 1.00 96.19 192 ALA A C 1
ATOM 1513 O O . ALA A 1 192 ? 4.479 -7.504 -18.411 1.00 96.19 192 ALA A O 1
ATOM 1514 N N . ASP A 1 193 ? 2.609 -6.480 -19.164 1.00 97.44 193 ASP A N 1
ATOM 1515 C CA . ASP A 1 193 ? 3.199 -5.163 -19.413 1.00 97.44 193 ASP A CA 1
ATOM 1516 C C . ASP A 1 193 ? 3.812 -4.579 -18.134 1.00 97.44 193 ASP A C 1
ATOM 1518 O O . ASP A 1 193 ? 4.975 -4.173 -18.134 1.00 97.44 193 ASP A O 1
ATOM 1522 N N . LEU A 1 194 ? 3.087 -4.634 -17.010 1.00 96.69 194 LEU A N 1
ATOM 1523 C CA . LEU A 1 194 ? 3.586 -4.205 -15.699 1.00 96.69 194 LEU A CA 1
ATOM 1524 C C . LEU A 1 194 ? 4.852 -4.974 -15.296 1.00 96.69 194 LEU A C 1
ATOM 1526 O O . LEU A 1 194 ? 5.825 -4.368 -14.852 1.00 96.69 194 LEU A O 1
ATOM 1530 N N . THR A 1 195 ? 4.891 -6.298 -15.482 1.00 96.38 195 THR A N 1
ATOM 1531 C CA . THR A 1 195 ? 6.098 -7.096 -15.191 1.00 96.38 195 THR A CA 1
ATOM 1532 C C . THR A 1 195 ? 7.244 -6.902 -16.187 1.00 96.38 195 THR A C 1
ATOM 1534 O O . THR A 1 195 ? 8.350 -7.362 -15.910 1.00 96.38 195 THR A O 1
ATOM 1537 N N . SER A 1 196 ? 7.009 -6.210 -17.308 1.00 96.19 196 SER A N 1
ATOM 1538 C CA . SER A 1 196 ? 8.035 -5.848 -18.297 1.00 96.19 196 SER A CA 1
ATOM 1539 C C . SER A 1 196 ? 8.703 -4.488 -18.036 1.00 96.19 196 SER A C 1
ATOM 1541 O O . SER A 1 196 ? 9.640 -4.124 -18.747 1.00 96.19 196 SER A O 1
ATOM 1543 N N . LEU A 1 197 ? 8.241 -3.736 -17.026 1.00 96.81 197 LEU A N 1
ATOM 1544 C CA . LEU A 1 197 ? 8.806 -2.433 -16.663 1.00 96.81 197 LEU A CA 1
ATOM 1545 C C . LEU A 1 197 ? 10.295 -2.531 -16.254 1.00 96.81 197 LEU A C 1
ATOM 1547 O O . LEU A 1 197 ? 10.706 -3.555 -15.703 1.00 96.81 197 LEU A O 1
ATOM 1551 N N . PRO A 1 198 ? 11.100 -1.465 -16.472 1.00 96.31 198 PRO A N 1
ATOM 1552 C CA . PRO A 1 198 ? 12.529 -1.446 -16.149 1.00 96.31 198 PRO A CA 1
ATOM 1553 C C . PRO A 1 198 ? 12.800 -1.861 -14.703 1.00 96.31 198 PRO A C 1
ATOM 1555 O O . PRO A 1 198 ? 12.271 -1.251 -13.766 1.00 96.31 198 PRO A O 1
ATOM 1558 N N . ILE A 1 199 ? 13.613 -2.902 -14.520 1.00 95.81 199 ILE A N 1
ATOM 1559 C CA . ILE A 1 199 ? 13.857 -3.519 -13.209 1.00 95.81 199 ILE A CA 1
ATOM 1560 C C . ILE A 1 199 ? 14.640 -2.599 -12.265 1.00 95.81 199 ILE A C 1
ATOM 1562 O O . ILE A 1 199 ? 14.583 -2.759 -11.050 1.00 95.81 199 ILE A O 1
ATOM 1566 N N . GLU A 1 200 ? 15.346 -1.621 -12.826 1.00 96.12 200 GLU A N 1
ATOM 1567 C CA . GLU A 1 200 ? 16.232 -0.690 -12.138 1.00 96.12 200 GLU A CA 1
ATOM 1568 C C . GLU A 1 200 ? 15.470 0.221 -11.164 1.00 96.12 200 GLU A C 1
ATOM 1570 O O . GLU A 1 200 ? 15.985 0.523 -10.093 1.00 96.12 200 GLU A O 1
ATOM 1575 N N . ALA A 1 201 ? 14.230 0.598 -11.500 1.00 96.12 201 ALA A N 1
ATOM 1576 C CA . ALA A 1 201 ? 13.374 1.476 -10.691 1.00 96.12 201 ALA A CA 1
ATOM 1577 C C . ALA A 1 201 ? 12.376 0.716 -9.786 1.00 96.12 201 ALA A C 1
ATOM 1579 O O . ALA A 1 201 ? 11.574 1.318 -9.068 1.00 96.12 201 ALA A O 1
ATOM 1580 N N . VAL A 1 202 ? 12.424 -0.623 -9.779 1.00 97.75 202 VAL A N 1
ATOM 1581 C CA . VAL A 1 202 ? 11.597 -1.468 -8.898 1.00 97.75 202 VAL A CA 1
ATOM 1582 C C . VAL A 1 202 ? 11.836 -1.195 -7.400 1.00 97.75 202 VAL A C 1
ATOM 1584 O O . VAL A 1 202 ? 10.851 -1.195 -6.655 1.00 97.75 202 VAL A O 1
ATOM 1587 N N . PRO A 1 203 ? 13.075 -0.949 -6.917 1.00 97.69 203 PRO A N 1
ATOM 1588 C CA . PRO A 1 203 ? 13.307 -0.580 -5.520 1.00 97.69 203 PRO A CA 1
ATOM 1589 C C . PRO A 1 203 ? 12.647 0.749 -5.140 1.00 97.69 203 PRO A C 1
ATOM 1591 O O . PRO A 1 203 ? 12.054 0.848 -4.067 1.00 97.69 203 PRO A O 1
ATOM 1594 N N . ASP A 1 204 ? 12.677 1.740 -6.033 1.00 97.75 204 ASP A N 1
ATOM 1595 C CA . ASP A 1 204 ? 12.066 3.051 -5.795 1.00 97.75 204 A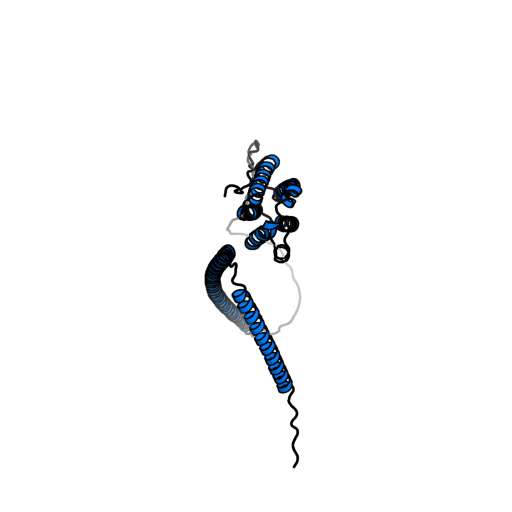SP A CA 1
ATOM 1596 C C . ASP A 1 204 ? 10.544 2.935 -5.714 1.00 97.75 204 ASP A C 1
ATOM 1598 O O . ASP A 1 204 ? 9.939 3.433 -4.763 1.00 97.75 204 ASP A O 1
ATOM 1602 N N . LEU A 1 205 ? 9.926 2.169 -6.624 1.00 98.06 205 LEU A N 1
ATOM 1603 C CA . LEU A 1 205 ? 8.504 1.836 -6.528 1.00 98.06 205 LEU A CA 1
ATOM 1604 C C . LEU A 1 205 ? 8.171 1.164 -5.188 1.00 98.06 205 LEU A C 1
ATOM 1606 O O . LEU A 1 205 ? 7.189 1.524 -4.539 1.00 98.06 205 LEU A O 1
ATOM 1610 N N . ALA A 1 206 ? 8.969 0.184 -4.760 1.00 97.94 206 ALA A N 1
ATOM 1611 C CA . ALA A 1 206 ? 8.727 -0.524 -3.508 1.00 97.94 206 ALA A CA 1
ATOM 1612 C C . ALA A 1 206 ? 8.864 0.392 -2.280 1.00 97.94 206 ALA A C 1
ATOM 1614 O O . ALA A 1 206 ? 8.083 0.258 -1.337 1.00 97.94 206 ALA A O 1
ATOM 1615 N N . ASN A 1 207 ? 9.783 1.362 -2.307 1.00 97.62 207 ASN A N 1
ATOM 1616 C CA . ASN A 1 207 ? 9.896 2.397 -1.280 1.00 97.62 207 ASN A CA 1
ATOM 1617 C C . ASN A 1 207 ? 8.659 3.315 -1.247 1.00 97.62 207 ASN A C 1
ATOM 1619 O O . ASN A 1 207 ? 8.123 3.557 -0.164 1.00 97.62 207 ASN A O 1
ATOM 1623 N N . GLN A 1 208 ? 8.154 3.757 -2.405 1.00 98.06 208 GLN A N 1
ATOM 1624 C CA . GLN A 1 208 ? 6.927 4.566 -2.499 1.00 98.06 208 GLN A CA 1
ATOM 1625 C C . GLN A 1 208 ? 5.694 3.803 -1.983 1.00 98.06 208 GLN A C 1
ATOM 1627 O O . GLN A 1 208 ? 4.933 4.314 -1.158 1.00 98.06 208 GLN A O 1
ATOM 1632 N N . LEU A 1 209 ? 5.524 2.545 -2.402 1.00 97.75 209 LEU A N 1
ATOM 1633 C CA . LEU A 1 209 ? 4.441 1.677 -1.929 1.00 97.75 209 LEU A CA 1
ATOM 1634 C C . LEU A 1 209 ? 4.541 1.410 -0.417 1.00 97.75 209 LEU A C 1
ATOM 1636 O O . LEU A 1 209 ? 3.521 1.340 0.272 1.00 97.75 209 LEU A O 1
ATOM 1640 N N . PHE A 1 210 ? 5.759 1.268 0.117 1.00 97.69 210 PHE A N 1
ATOM 1641 C CA . PHE A 1 210 ? 5.998 1.061 1.546 1.00 97.69 210 PHE A CA 1
ATOM 1642 C C . PHE A 1 210 ? 5.639 2.304 2.368 1.00 97.69 210 PHE A C 1
ATOM 1644 O O . PHE A 1 210 ? 4.969 2.183 3.394 1.00 97.69 210 PHE A O 1
ATOM 1651 N N . ALA A 1 211 ? 6.010 3.500 1.898 1.00 97.25 211 ALA A N 1
ATOM 1652 C CA . ALA A 1 211 ? 5.646 4.766 2.537 1.00 97.25 211 ALA A CA 1
ATOM 1653 C C . ALA A 1 211 ? 4.117 4.934 2.647 1.00 97.25 211 ALA A C 1
ATOM 1655 O O . ALA A 1 211 ? 3.605 5.333 3.695 1.00 97.25 211 ALA A O 1
ATOM 1656 N N . LEU A 1 212 ? 3.371 4.526 1.613 1.00 95.94 212 LEU A N 1
ATOM 1657 C CA . LEU A 1 212 ? 1.901 4.512 1.614 1.00 95.94 212 LEU A CA 1
ATOM 1658 C C . LEU A 1 212 ? 1.278 3.291 2.323 1.00 95.94 212 LEU A C 1
ATOM 1660 O O . LEU A 1 212 ? 0.052 3.159 2.348 1.00 95.94 212 LEU A O 1
ATOM 1664 N N . ARG A 1 213 ? 2.100 2.428 2.941 1.00 94.50 213 ARG A N 1
ATOM 1665 C CA . ARG A 1 213 ? 1.716 1.194 3.659 1.00 94.50 213 ARG A CA 1
ATOM 1666 C C . ARG A 1 213 ? 0.955 0.175 2.801 1.00 94.50 213 ARG A C 1
ATOM 1668 O O . ARG A 1 213 ? 0.185 -0.626 3.327 1.00 94.50 213 ARG A O 1
ATOM 1675 N N . LEU A 1 214 ? 1.185 0.197 1.488 1.00 96.25 214 LEU A N 1
ATOM 1676 C CA . LEU A 1 214 ? 0.627 -0.758 0.526 1.00 96.25 214 LEU A CA 1
ATOM 1677 C C . LEU A 1 214 ? 1.417 -2.067 0.473 1.00 96.25 214 LEU A C 1
ATOM 1679 O O . LEU A 1 214 ? 0.869 -3.088 0.067 1.00 96.25 214 LEU A O 1
ATOM 1683 N N . VAL A 1 215 ? 2.691 -2.037 0.878 1.00 97.00 215 VAL A N 1
ATOM 1684 C CA . VAL A 1 215 ? 3.545 -3.225 0.976 1.00 97.00 215 VAL A CA 1
ATOM 1685 C C . VAL A 1 215 ? 4.265 -3.313 2.319 1.00 97.00 215 VAL A C 1
ATOM 1687 O O . VAL A 1 215 ? 4.534 -2.304 2.970 1.00 97.00 215 VAL A O 1
ATOM 1690 N N . ASN A 1 216 ? 4.580 -4.540 2.734 1.00 94.88 216 ASN A N 1
ATOM 1691 C CA . ASN A 1 216 ? 5.312 -4.833 3.965 1.00 94.88 216 ASN A CA 1
ATOM 1692 C C . ASN A 1 216 ? 6.847 -4.846 3.759 1.00 94.88 216 ASN A C 1
ATOM 1694 O O . ASN A 1 216 ? 7.337 -4.833 2.627 1.00 94.88 216 ASN A O 1
ATOM 1698 N N . ASN A 1 217 ? 7.613 -4.929 4.857 1.00 94.62 217 ASN A N 1
ATOM 1699 C CA . ASN A 1 217 ? 9.086 -4.963 4.824 1.00 94.62 217 ASN A CA 1
ATOM 1700 C C . ASN A 1 217 ? 9.649 -6.080 3.923 1.00 94.62 217 ASN A C 1
ATOM 1702 O O . ASN A 1 217 ? 10.563 -5.832 3.152 1.00 94.62 217 ASN A O 1
ATOM 1706 N N . ALA A 1 218 ? 9.081 -7.291 3.932 1.00 94.31 218 ALA A N 1
ATOM 1707 C CA . ALA A 1 218 ? 9.602 -8.408 3.135 1.00 94.31 218 ALA A CA 1
ATOM 1708 C C . ALA A 1 218 ? 9.418 -8.219 1.615 1.00 94.31 218 ALA A C 1
ATOM 1710 O O . ALA A 1 218 ? 10.164 -8.801 0.823 1.00 94.31 218 ALA A O 1
ATOM 1711 N N . VAL A 1 219 ? 8.436 -7.409 1.200 1.00 95.94 219 VAL A N 1
ATOM 1712 C CA . VAL A 1 219 ? 8.291 -6.963 -0.195 1.00 95.94 219 VAL A CA 1
ATOM 1713 C C . VAL A 1 219 ? 9.247 -5.807 -0.492 1.00 95.94 219 VAL A C 1
ATOM 1715 O O . VAL A 1 219 ? 9.865 -5.816 -1.551 1.00 95.94 219 VAL A O 1
ATOM 1718 N N . LYS A 1 220 ? 9.428 -4.862 0.440 1.00 96.75 220 LYS A N 1
ATOM 1719 C CA . LYS A 1 220 ? 10.380 -3.745 0.313 1.00 96.75 220 LYS A CA 1
ATOM 1720 C C . LYS A 1 220 ? 11.835 -4.219 0.167 1.00 96.75 220 LYS A C 1
ATOM 1722 O O . LYS A 1 220 ? 12.530 -3.782 -0.742 1.00 96.75 220 LYS A O 1
ATOM 1727 N N . ASP A 1 221 ? 12.273 -5.133 1.032 1.00 95.00 221 ASP A N 1
ATOM 1728 C CA . ASP A 1 221 ? 13.668 -5.584 1.146 1.00 95.00 221 ASP A CA 1
ATOM 1729 C C . ASP A 1 221 ? 14.103 -6.505 -0.011 1.00 95.00 221 ASP A C 1
ATOM 1731 O O . ASP A 1 221 ? 15.292 -6.709 -0.253 1.00 95.00 221 ASP A O 1
ATOM 1735 N N . ASN A 1 222 ? 13.144 -7.092 -0.732 1.00 96.56 222 ASN A N 1
ATOM 1736 C CA . ASN A 1 222 ? 13.383 -7.937 -1.903 1.00 96.56 222 ASN A CA 1
ATOM 1737 C C . ASN A 1 222 ? 12.260 -7.697 -2.931 1.00 96.56 222 ASN A C 1
ATOM 1739 O O . ASN A 1 222 ? 11.343 -8.524 -3.046 1.00 96.56 222 ASN A O 1
ATOM 1743 N N . PRO A 1 223 ? 12.285 -6.560 -3.642 1.00 97.25 223 PRO A N 1
ATOM 1744 C CA . PRO A 1 223 ? 11.142 -6.090 -4.404 1.00 97.25 223 PRO A CA 1
ATOM 1745 C C . PRO A 1 223 ? 11.052 -6.720 -5.794 1.00 97.25 223 PRO A C 1
ATOM 1747 O O . PRO A 1 223 ? 12.044 -7.053 -6.438 1.00 97.25 223 PRO A O 1
ATOM 1750 N N . SER A 1 224 ? 9.820 -6.884 -6.267 1.00 97.75 224 SER A N 1
ATOM 1751 C CA . SER A 1 224 ? 9.503 -7.195 -7.660 1.00 97.75 224 SER A CA 1
ATOM 1752 C C . SER A 1 224 ? 8.089 -6.717 -7.965 1.00 97.75 224 SER A C 1
ATOM 1754 O O . SER A 1 224 ? 7.227 -6.773 -7.084 1.00 97.75 224 SER A O 1
ATOM 1756 N N . ILE A 1 225 ? 7.818 -6.304 -9.210 1.00 97.56 225 ILE A N 1
ATOM 1757 C CA . ILE A 1 225 ? 6.472 -5.867 -9.624 1.00 97.56 225 ILE A CA 1
ATOM 1758 C C . ILE A 1 225 ? 5.414 -6.914 -9.252 1.00 97.56 225 ILE A C 1
ATOM 1760 O O . ILE A 1 225 ? 4.373 -6.578 -8.693 1.00 97.56 225 ILE A O 1
ATOM 1764 N N . LYS A 1 226 ? 5.731 -8.203 -9.452 1.00 97.31 226 LYS A N 1
ATOM 1765 C CA . LYS A 1 226 ? 4.879 -9.320 -9.031 1.00 97.31 226 LYS A CA 1
ATOM 1766 C C . LYS A 1 226 ? 4.522 -9.262 -7.541 1.00 97.31 226 LYS A C 1
ATOM 1768 O O . LYS A 1 226 ? 3.344 -9.352 -7.222 1.00 97.31 226 LYS A O 1
ATOM 1773 N N . LYS A 1 227 ? 5.505 -9.126 -6.642 1.00 97.75 227 LYS A N 1
ATOM 1774 C CA . LYS A 1 227 ? 5.250 -9.089 -5.190 1.00 97.75 227 LYS A CA 1
ATOM 1775 C C . LYS A 1 227 ? 4.430 -7.862 -4.791 1.00 97.75 227 LYS A C 1
ATOM 1777 O O . LYS A 1 227 ? 3.525 -7.990 -3.975 1.00 97.75 227 LYS A O 1
ATOM 1782 N N . CYS A 1 228 ? 4.705 -6.706 -5.396 1.00 97.75 228 CYS A N 1
ATOM 1783 C CA . CYS A 1 228 ? 3.931 -5.484 -5.178 1.00 97.75 228 CYS A CA 1
ATOM 1784 C C . CYS A 1 228 ? 2.458 -5.659 -5.594 1.00 97.75 228 CYS A C 1
ATOM 1786 O O . CYS A 1 228 ? 1.558 -5.293 -4.842 1.00 97.75 228 CYS A O 1
ATOM 1788 N N . ILE A 1 229 ? 2.210 -6.280 -6.753 1.00 97.88 229 ILE A N 1
ATOM 1789 C CA . ILE A 1 229 ? 0.864 -6.613 -7.245 1.00 97.88 229 ILE A CA 1
ATOM 1790 C C . ILE A 1 229 ? 0.178 -7.655 -6.348 1.00 97.88 229 ILE A C 1
ATOM 1792 O O . ILE A 1 229 ? -0.988 -7.482 -5.998 1.00 97.88 229 ILE A O 1
ATOM 1796 N N . ASP A 1 230 ? 0.873 -8.725 -5.951 1.00 96.94 230 ASP A N 1
ATOM 1797 C CA . ASP A 1 230 ? 0.309 -9.777 -5.094 1.00 96.94 230 ASP A CA 1
ATOM 1798 C C . ASP A 1 230 ? -0.141 -9.213 -3.729 1.00 96.94 230 ASP A C 1
ATOM 1800 O O . ASP A 1 230 ? -1.228 -9.545 -3.249 1.00 96.94 230 ASP A O 1
ATOM 1804 N N . GLU A 1 231 ? 0.655 -8.322 -3.131 1.00 97.75 231 GLU A N 1
ATOM 1805 C CA . GLU A 1 231 ? 0.372 -7.657 -1.851 1.00 97.75 231 GLU A CA 1
ATOM 1806 C C . GLU A 1 231 ? -0.766 -6.619 -1.977 1.00 97.75 231 GLU A C 1
ATOM 1808 O O . GLU A 1 231 ? -1.663 -6.565 -1.126 1.00 97.75 231 GLU A O 1
ATOM 1813 N N . PHE A 1 232 ? -0.822 -5.866 -3.086 1.00 97.81 232 PHE A N 1
ATOM 1814 C CA . PHE A 1 232 ? -1.959 -4.999 -3.430 1.00 97.81 232 PHE A CA 1
ATOM 1815 C C . PHE A 1 232 ? -3.266 -5.802 -3.567 1.00 97.81 232 PHE A C 1
ATOM 1817 O O . PHE A 1 232 ? -4.281 -5.452 -2.959 1.00 97.81 232 PHE A O 1
ATOM 1824 N N . LYS A 1 233 ? -3.239 -6.928 -4.296 1.00 97.00 233 LYS A N 1
ATOM 1825 C CA . LYS A 1 233 ? -4.381 -7.849 -4.448 1.00 97.00 233 LYS A CA 1
ATOM 1826 C C . LYS A 1 233 ? -4.779 -8.492 -3.117 1.00 97.00 233 LYS A C 1
ATOM 1828 O O . LYS A 1 233 ? -5.960 -8.760 -2.889 1.00 97.00 233 LYS A O 1
ATOM 1833 N N . ALA A 1 234 ? -3.820 -8.778 -2.236 1.00 97.00 234 ALA A N 1
ATOM 1834 C CA . ALA A 1 234 ? -4.089 -9.326 -0.909 1.00 97.00 234 ALA A CA 1
ATOM 1835 C C . ALA A 1 234 ? -4.812 -8.307 -0.016 1.00 97.00 234 ALA A C 1
ATOM 1837 O O . ALA A 1 234 ? -5.850 -8.632 0.559 1.00 97.00 234 ALA A O 1
ATOM 1838 N N . SER A 1 235 ? -4.314 -7.071 0.049 1.00 95.56 235 SER A N 1
ATOM 1839 C CA . SER A 1 235 ? -4.897 -5.982 0.845 1.00 95.56 235 SER A CA 1
ATOM 1840 C C . SER A 1 235 ? -6.279 -5.541 0.336 1.00 95.56 235 SER A C 1
ATOM 1842 O O . SER A 1 235 ? -7.207 -5.400 1.140 1.00 95.56 235 SER A O 1
ATOM 1844 N N . LEU A 1 236 ? -6.473 -5.447 -0.986 1.00 96.25 236 LEU A N 1
ATOM 1845 C CA . LEU A 1 236 ? -7.749 -5.093 -1.628 1.00 96.25 236 LEU A CA 1
ATOM 1846 C C . LEU A 1 236 ? -8.921 -5.995 -1.184 1.00 96.25 236 LEU A C 1
ATOM 1848 O O . LEU A 1 236 ? -10.044 -5.521 -0.980 1.00 96.25 236 LEU A O 1
ATOM 1852 N N . LYS A 1 237 ? -8.676 -7.295 -0.959 1.00 95.75 237 LYS A N 1
ATOM 1853 C CA . LYS A 1 237 ? -9.710 -8.264 -0.539 1.00 95.75 237 LYS A CA 1
ATOM 1854 C C . LYS A 1 237 ? -10.417 -7.860 0.756 1.00 95.75 237 LYS A C 1
ATOM 1856 O O . LYS A 1 237 ? -11.629 -8.059 0.863 1.00 95.75 237 LYS A O 1
ATOM 1861 N N . PHE A 1 238 ? -9.701 -7.253 1.704 1.00 95.50 238 PHE A N 1
ATOM 1862 C CA . PHE A 1 238 ? -10.213 -6.925 3.041 1.00 95.50 238 PHE A CA 1
ATOM 1863 C C . PHE A 1 238 ? -11.072 -5.650 3.102 1.00 95.50 238 PHE A C 1
ATOM 1865 O O . PHE A 1 238 ? -11.729 -5.401 4.116 1.00 95.50 238 PHE A O 1
ATOM 1872 N N . MET A 1 239 ? -11.108 -4.855 2.031 1.00 94.38 239 MET A N 1
ATOM 1873 C CA . MET A 1 239 ? -11.815 -3.570 1.994 1.00 94.38 239 MET A CA 1
ATOM 1874 C C . MET A 1 239 ? -13.330 -3.761 1.951 1.00 94.38 239 MET A C 1
ATOM 1876 O O . MET A 1 239 ? -13.828 -4.672 1.289 1.00 94.38 239 MET A O 1
ATOM 1880 N N . ARG A 1 240 ? -14.087 -2.928 2.676 1.00 95.12 240 ARG A N 1
ATOM 1881 C CA . ARG A 1 240 ? -15.544 -3.119 2.848 1.00 95.12 240 ARG A CA 1
ATOM 1882 C C . ARG A 1 240 ? -16.401 -1.981 2.304 1.00 95.12 240 ARG A C 1
ATOM 1884 O O . ARG A 1 240 ? -17.614 -2.142 2.221 1.00 95.12 240 ARG A O 1
ATOM 1891 N N . LYS A 1 241 ? -15.802 -0.840 1.964 1.00 95.31 241 LYS A N 1
ATOM 1892 C CA . LYS A 1 241 ? -16.499 0.352 1.464 1.00 95.31 241 LYS A CA 1
ATOM 1893 C C . LYS A 1 241 ? -15.834 0.835 0.178 1.00 95.31 241 LYS A C 1
ATOM 1895 O O . LYS A 1 241 ? -14.611 0.777 0.091 1.00 95.31 241 LYS A O 1
ATOM 1900 N N . LEU A 1 242 ? -16.622 1.358 -0.763 1.00 95.38 242 LEU A N 1
ATOM 1901 C CA . LEU A 1 242 ? -16.114 1.900 -2.029 1.00 95.38 242 LEU A CA 1
ATOM 1902 C C . LEU A 1 242 ? -14.991 2.948 -1.828 1.00 95.38 242 LEU A C 1
ATOM 1904 O O . LEU A 1 242 ? -13.928 2.728 -2.402 1.00 95.38 242 LEU A O 1
ATOM 1908 N N . PRO A 1 243 ? -15.105 3.951 -0.927 1.00 95.88 243 PRO A N 1
ATOM 1909 C CA . PRO A 1 243 ? -14.027 4.927 -0.724 1.00 95.88 243 PRO A CA 1
ATOM 1910 C C . PRO A 1 243 ? -12.696 4.332 -0.250 1.00 95.88 243 PRO A C 1
ATOM 1912 O O . PRO A 1 243 ? -11.649 4.902 -0.516 1.00 95.88 243 PRO A O 1
ATOM 1915 N N . GLN A 1 244 ? -12.709 3.175 0.427 1.00 96.00 244 GLN A N 1
ATOM 1916 C CA . GLN A 1 244 ? -11.467 2.484 0.807 1.00 96.00 244 GLN A CA 1
ATOM 1917 C C . GLN A 1 244 ? -10.787 1.856 -0.411 1.00 96.00 244 GLN A C 1
ATOM 1919 O O . GLN A 1 244 ? -9.566 1.850 -0.497 1.00 96.00 244 GLN A O 1
ATOM 1924 N N . VAL A 1 245 ? -11.583 1.324 -1.344 1.00 97.94 245 VAL A N 1
ATOM 1925 C CA . VAL A 1 245 ? -11.089 0.754 -2.602 1.00 97.94 245 VAL A CA 1
ATOM 1926 C C . VAL A 1 245 ? -10.535 1.862 -3.499 1.00 97.94 245 VAL A C 1
ATOM 1928 O O . VAL A 1 245 ? -9.438 1.706 -4.024 1.00 97.94 245 VAL A O 1
ATOM 1931 N N . GLU A 1 246 ? -11.238 2.991 -3.606 1.00 97.56 246 GLU A N 1
ATOM 1932 C CA . GLU A 1 246 ? -10.778 4.193 -4.319 1.00 97.56 246 GLU A CA 1
ATOM 1933 C C . GLU A 1 246 ? -9.463 4.726 -3.729 1.00 97.56 246 GLU A C 1
ATOM 1935 O O . GLU A 1 246 ? -8.481 4.859 -4.454 1.00 97.56 246 GLU A O 1
ATOM 1940 N N . GLU A 1 247 ? -9.388 4.929 -2.407 1.00 97.06 247 GLU A N 1
ATOM 1941 C CA . GLU A 1 247 ? -8.173 5.384 -1.710 1.00 97.06 247 GLU A CA 1
ATOM 1942 C C . GLU A 1 247 ? 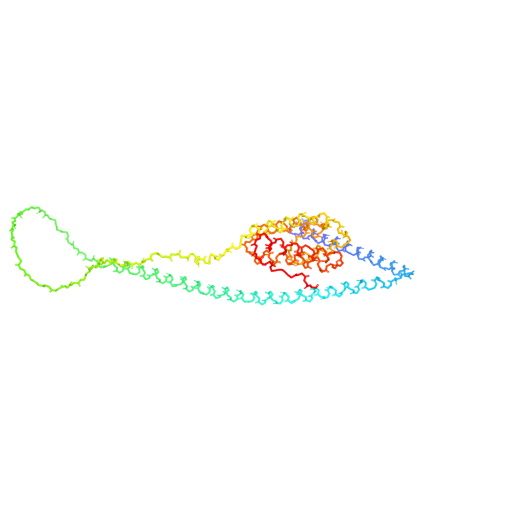-6.978 4.435 -1.923 1.00 97.06 247 GLU A C 1
ATOM 1944 O O . GLU A 1 247 ? -5.846 4.881 -2.120 1.00 97.06 247 GLU A O 1
ATOM 1949 N N . HIS A 1 248 ? -7.214 3.121 -1.905 1.00 97.81 248 HIS A N 1
ATOM 1950 C CA . HIS A 1 248 ? -6.178 2.104 -2.113 1.00 97.81 248 HIS A CA 1
ATOM 1951 C C . HIS A 1 248 ? -5.656 2.083 -3.547 1.00 97.81 248 HIS A C 1
ATOM 1953 O O . HIS A 1 248 ? -4.444 2.042 -3.763 1.00 97.81 248 HIS A O 1
ATOM 1959 N N . CYS A 1 249 ? -6.562 2.164 -4.524 1.00 98.31 249 CYS A N 1
ATOM 1960 C CA . CYS A 1 249 ? -6.208 2.269 -5.937 1.00 98.31 249 CYS A CA 1
ATOM 1961 C C . CYS A 1 249 ? -5.448 3.571 -6.204 1.00 98.31 249 CYS A C 1
ATOM 1963 O O . CYS A 1 249 ? -4.382 3.532 -6.813 1.00 98.31 249 CYS A O 1
ATOM 1965 N N . GLN A 1 250 ? -5.922 4.700 -5.666 1.00 98.12 250 GLN A N 1
ATOM 1966 C CA . GLN A 1 250 ? -5.249 5.993 -5.774 1.00 98.12 250 GLN A CA 1
ATOM 1967 C C . GLN A 1 250 ? -3.812 5.928 -5.260 1.00 98.12 250 GLN A C 1
ATOM 1969 O O . GLN A 1 250 ? -2.890 6.313 -5.973 1.00 98.12 250 GLN A O 1
ATOM 1974 N N . LYS A 1 251 ? -3.607 5.421 -4.037 1.00 97.69 251 LYS A N 1
ATOM 1975 C CA . LYS A 1 251 ? -2.270 5.291 -3.445 1.00 97.69 251 LYS A CA 1
ATOM 1976 C C . LYS A 1 251 ? -1.356 4.430 -4.317 1.00 97.69 251 LYS A C 1
ATOM 1978 O O . LYS A 1 251 ? -0.208 4.804 -4.536 1.00 97.69 251 LYS A O 1
ATOM 1983 N N . PHE A 1 252 ? -1.867 3.314 -4.843 1.00 98.25 252 PHE A N 1
ATOM 1984 C CA . PHE A 1 252 ? -1.096 2.418 -5.704 1.00 98.25 252 PHE A CA 1
ATOM 1985 C C . PHE A 1 252 ? -0.650 3.120 -6.992 1.00 98.25 252 PHE A C 1
ATOM 1987 O O . PHE A 1 252 ? 0.539 3.108 -7.303 1.00 98.25 252 PHE A O 1
ATOM 1994 N N . LEU A 1 253 ? -1.561 3.806 -7.690 1.00 98.12 253 LEU A N 1
ATOM 1995 C CA . LEU A 1 253 ? -1.228 4.565 -8.900 1.00 98.12 253 LEU A CA 1
ATOM 1996 C C . LEU A 1 253 ? -0.250 5.708 -8.603 1.00 98.12 253 LEU A C 1
ATOM 1998 O O . LEU A 1 253 ? 0.761 5.844 -9.290 1.00 98.12 253 LEU A O 1
ATOM 2002 N N . SER A 1 254 ? -0.480 6.479 -7.537 1.00 97.19 254 SER A N 1
ATOM 2003 C CA . SER A 1 254 ? 0.407 7.577 -7.141 1.00 97.19 254 SER A CA 1
ATOM 2004 C C . SER A 1 254 ? 1.833 7.109 -6.817 1.00 97.19 254 SER A C 1
ATOM 2006 O O . SER A 1 254 ? 2.777 7.831 -7.132 1.00 97.19 254 SER A O 1
ATOM 2008 N N . SER A 1 255 ? 2.034 5.896 -6.278 1.00 97.75 255 SER A N 1
ATOM 2009 C CA . SER A 1 255 ? 3.382 5.325 -6.115 1.00 97.75 255 SER A CA 1
ATOM 2010 C C . SER A 1 255 ? 4.098 5.075 -7.445 1.00 97.75 255 SER A C 1
ATOM 2012 O O . SER A 1 255 ? 5.297 5.322 -7.534 1.00 97.75 255 SER A O 1
ATOM 2014 N N . PHE A 1 256 ? 3.393 4.617 -8.484 1.00 97.25 256 PHE A N 1
ATOM 2015 C CA . PHE A 1 256 ? 3.976 4.450 -9.821 1.00 97.25 256 PHE A CA 1
ATOM 2016 C C . PHE A 1 256 ? 4.245 5.805 -10.498 1.00 97.25 256 PHE A C 1
ATOM 2018 O O . PHE A 1 256 ? 5.290 5.979 -11.124 1.00 97.25 256 PHE A O 1
ATOM 2025 N N . ILE A 1 257 ? 3.355 6.791 -10.335 1.00 96.62 257 ILE A N 1
ATOM 2026 C CA . ILE A 1 257 ? 3.556 8.143 -10.885 1.00 96.62 257 ILE A CA 1
ATOM 2027 C C . ILE A 1 257 ? 4.774 8.827 -10.247 1.00 96.62 257 ILE A C 1
ATOM 2029 O O . ILE A 1 257 ? 5.577 9.436 -10.957 1.00 96.62 257 ILE A O 1
ATOM 2033 N N . ALA A 1 258 ? 4.981 8.655 -8.936 1.00 96.56 258 ALA A N 1
ATOM 2034 C CA . ALA A 1 258 ? 6.138 9.194 -8.218 1.00 96.56 258 ALA A CA 1
ATOM 2035 C C . ALA A 1 258 ? 7.495 8.685 -8.751 1.00 96.56 258 ALA A C 1
ATOM 2037 O O . ALA A 1 258 ? 8.476 9.424 -8.706 1.00 96.56 258 ALA A O 1
ATOM 2038 N N . VAL A 1 259 ? 7.546 7.466 -9.306 1.00 95.88 259 VAL A N 1
ATOM 2039 C CA . VAL A 1 259 ? 8.743 6.881 -9.953 1.00 95.88 259 VAL A CA 1
ATOM 2040 C C . VAL A 1 259 ? 9.020 7.488 -11.339 1.00 95.88 259 VAL A C 1
ATOM 2042 O O . VAL A 1 259 ? 10.150 7.444 -11.822 1.00 95.88 259 VAL A O 1
ATOM 2045 N N . ARG A 1 260 ? 8.022 8.145 -11.952 1.00 93.25 260 ARG A N 1
ATOM 2046 C CA . ARG A 1 260 ? 8.096 8.812 -13.267 1.00 93.25 260 ARG A CA 1
ATOM 2047 C C . ARG A 1 260 ? 8.370 7.837 -14.428 1.00 93.25 260 ARG A C 1
ATOM 2049 O O . ARG A 1 260 ? 8.296 6.616 -14.295 1.00 93.25 260 ARG A O 1
ATOM 2056 N N . GLY A 1 261 ? 8.618 8.382 -15.621 1.00 95.12 261 GLY A N 1
ATOM 2057 C CA . GLY A 1 261 ? 8.956 7.602 -16.816 1.00 95.12 261 GLY A CA 1
ATOM 2058 C C . GLY A 1 261 ? 7.873 6.591 -17.210 1.00 95.12 261 GLY A C 1
ATOM 2059 O O . GLY A 1 261 ? 6.681 6.895 -17.195 1.00 95.12 261 GLY A O 1
ATOM 2060 N N . SER A 1 262 ? 8.287 5.372 -17.563 1.00 96.75 262 SER A N 1
ATOM 2061 C CA . SER A 1 262 ? 7.369 4.292 -17.950 1.00 96.75 262 SER A CA 1
ATOM 2062 C C . SER A 1 262 ? 6.429 3.850 -16.824 1.00 96.75 262 SER A C 1
ATOM 2064 O O . SER A 1 262 ? 5.328 3.395 -17.120 1.00 96.75 262 SER A O 1
ATOM 2066 N N . TYR A 1 263 ? 6.814 4.026 -15.555 1.00 97.25 263 TYR A N 1
ATOM 2067 C CA . TYR A 1 263 ? 5.963 3.703 -14.409 1.00 97.25 263 TYR A CA 1
ATOM 2068 C C . TYR A 1 263 ? 4.765 4.654 -14.323 1.00 97.25 263 TYR A C 1
ATOM 2070 O O . TYR A 1 263 ? 3.637 4.190 -14.173 1.00 97.25 263 TYR A O 1
ATOM 2078 N N . ALA A 1 264 ? 4.978 5.960 -14.514 1.00 96.75 264 ALA A N 1
ATOM 2079 C CA . ALA A 1 264 ? 3.886 6.934 -14.566 1.00 96.75 264 ALA A CA 1
ATOM 2080 C C . ALA A 1 264 ? 2.922 6.660 -15.731 1.00 96.75 264 ALA A C 1
ATOM 2082 O O . ALA A 1 264 ? 1.711 6.626 -15.529 1.00 96.75 264 ALA A O 1
ATOM 2083 N N . ASN A 1 265 ? 3.446 6.366 -16.926 1.00 96.19 265 ASN A N 1
ATOM 2084 C CA . ASN A 1 265 ? 2.610 6.013 -18.079 1.00 96.19 265 ASN A CA 1
ATOM 2085 C C . ASN A 1 265 ? 1.789 4.733 -17.830 1.00 96.19 265 ASN A C 1
ATOM 2087 O O . ASN A 1 265 ? 0.617 4.675 -18.195 1.00 96.19 265 ASN A O 1
ATOM 2091 N N . ALA A 1 266 ? 2.381 3.722 -17.183 1.00 97.00 266 ALA A N 1
ATOM 2092 C CA . ALA A 1 266 ? 1.674 2.499 -16.805 1.00 97.00 266 ALA A CA 1
ATOM 2093 C C . ALA A 1 266 ? 0.584 2.754 -15.749 1.00 97.00 266 ALA A C 1
ATOM 2095 O O . ALA A 1 266 ? -0.474 2.133 -15.810 1.00 97.00 266 ALA A O 1
ATOM 2096 N N . ALA A 1 267 ? 0.808 3.684 -14.815 1.00 97.56 267 ALA A N 1
ATOM 2097 C CA . ALA A 1 267 ? -0.195 4.094 -13.834 1.00 97.56 267 ALA A CA 1
ATOM 2098 C C . ALA A 1 267 ? -1.397 4.788 -14.485 1.00 97.56 267 ALA A C 1
ATOM 2100 O O . ALA A 1 267 ? -2.535 4.464 -14.157 1.00 97.56 267 ALA A O 1
ATOM 2101 N N . ILE A 1 268 ? -1.145 5.709 -15.421 1.00 96.50 268 ILE A N 1
ATOM 2102 C CA . ILE A 1 268 ? -2.199 6.416 -16.159 1.00 96.50 268 ILE A CA 1
ATOM 2103 C C . ILE A 1 268 ? -3.046 5.399 -16.931 1.00 96.50 268 ILE A C 1
ATOM 2105 O O . ILE A 1 268 ? -4.244 5.314 -16.685 1.00 96.50 268 ILE A O 1
ATOM 2109 N N . ALA A 1 269 ? -2.422 4.543 -17.748 1.00 96.88 269 ALA A N 1
ATOM 2110 C CA . ALA A 1 269 ? -3.134 3.528 -18.529 1.00 96.88 269 ALA A CA 1
ATOM 2111 C C . ALA A 1 269 ? -3.938 2.540 -17.654 1.00 96.88 269 ALA A C 1
ATOM 2113 O O . ALA A 1 269 ? -5.069 2.187 -17.987 1.00 96.88 269 ALA A O 1
ATOM 2114 N N . LEU A 1 270 ? -3.388 2.116 -16.508 1.00 98.00 270 LEU A N 1
ATOM 2115 C CA . LEU A 1 270 ? -4.086 1.242 -15.559 1.00 98.00 270 LEU A CA 1
ATOM 2116 C C . LEU A 1 270 ? -5.277 1.952 -14.888 1.00 98.00 270 LEU A C 1
ATOM 2118 O O . LEU A 1 270 ? -6.342 1.354 -14.730 1.00 98.00 270 LEU A O 1
ATOM 2122 N N . GLY A 1 271 ? -5.112 3.222 -14.511 1.00 97.62 271 GLY A N 1
ATOM 2123 C CA . GLY A 1 271 ? -6.168 4.043 -13.920 1.00 97.62 271 GLY A CA 1
ATOM 2124 C C . GLY A 1 271 ? -7.298 4.353 -14.902 1.00 97.62 271 GLY A C 1
ATOM 2125 O O . GLY A 1 271 ? -8.466 4.205 -14.544 1.00 97.62 271 GLY A O 1
ATOM 2126 N N . GLU A 1 272 ? -6.965 4.697 -16.149 1.00 97.06 272 GLU A N 1
ATOM 2127 C CA . GLU A 1 272 ? -7.919 4.831 -17.257 1.00 97.06 272 GLU A CA 1
ATOM 2128 C C . GLU A 1 272 ? -8.706 3.530 -17.460 1.00 97.06 272 GLU A C 1
ATOM 2130 O O . GLU A 1 272 ? -9.938 3.559 -17.474 1.00 97.06 272 GLU A O 1
ATOM 2135 N N . GLY A 1 273 ? -8.016 2.383 -17.512 1.00 97.62 273 GLY A N 1
ATOM 2136 C 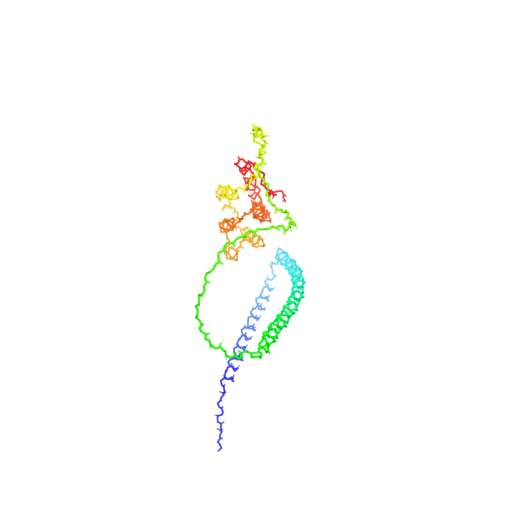CA . GLY A 1 273 ? -8.639 1.064 -17.632 1.00 97.62 273 GLY A CA 1
ATOM 2137 C C . GLY A 1 273 ? -9.614 0.745 -16.492 1.00 97.62 273 GLY A C 1
ATOM 2138 O O . GLY A 1 273 ? -10.719 0.263 -16.744 1.00 97.62 273 GLY A O 1
ATOM 2139 N N . TRP A 1 274 ? -9.263 1.064 -15.240 1.00 98.31 274 TRP A N 1
ATOM 2140 C CA . TRP A 1 274 ? -10.172 0.912 -14.095 1.00 98.31 274 TRP A CA 1
ATOM 2141 C C . TRP A 1 274 ? -11.392 1.837 -14.185 1.00 98.31 274 TRP A C 1
ATOM 2143 O O . TRP A 1 274 ? -12.520 1.377 -13.986 1.00 98.31 274 TRP A O 1
ATOM 2153 N N . ILE A 1 275 ? -11.191 3.118 -14.510 1.00 97.50 275 ILE A N 1
ATOM 2154 C CA . ILE A 1 275 ? -12.275 4.098 -14.680 1.00 97.50 275 ILE A CA 1
ATOM 2155 C C . ILE A 1 275 ? -13.232 3.661 -15.799 1.00 97.50 275 ILE A C 1
ATOM 2157 O O . ILE A 1 275 ? -14.451 3.721 -15.626 1.00 97.50 275 ILE A O 1
ATOM 2161 N N . GLU A 1 276 ? -12.706 3.236 -16.948 1.00 97.19 276 GLU A N 1
ATOM 2162 C CA . GLU A 1 276 ? -13.511 2.819 -18.094 1.00 97.19 276 GLU A CA 1
ATOM 2163 C C . GLU A 1 276 ? -14.279 1.524 -17.803 1.00 97.19 276 GLU A C 1
ATOM 2165 O O . GLU A 1 276 ? -15.498 1.483 -17.996 1.00 97.19 276 GLU A O 1
ATOM 2170 N N . ALA A 1 277 ? -13.610 0.486 -17.292 1.00 97.81 277 ALA A N 1
ATOM 2171 C CA . ALA A 1 277 ? -14.241 -0.803 -17.023 1.00 97.81 277 ALA A CA 1
ATOM 2172 C C . ALA A 1 277 ? -15.361 -0.687 -15.974 1.00 97.81 277 ALA A C 1
ATOM 2174 O O . ALA A 1 277 ? -16.476 -1.161 -16.201 1.00 97.81 277 ALA A O 1
ATOM 2175 N N . ILE A 1 278 ? -15.130 0.030 -14.866 1.00 97.12 278 ILE A N 1
ATOM 2176 C CA . ILE A 1 278 ? -16.149 0.231 -13.820 1.00 97.12 278 ILE A CA 1
ATOM 2177 C C . ILE A 1 278 ? -17.350 1.022 -14.360 1.00 97.12 278 ILE A C 1
ATOM 2179 O O . ILE A 1 278 ? -18.500 0.643 -14.115 1.00 97.12 278 ILE A O 1
ATOM 2183 N N . ARG A 1 279 ? -17.116 2.068 -15.160 1.00 95.56 279 ARG A N 1
ATOM 2184 C CA . ARG A 1 279 ? -18.183 2.855 -15.799 1.00 95.56 279 ARG A CA 1
ATOM 2185 C C . ARG A 1 279 ? -18.994 2.021 -16.798 1.00 95.56 279 ARG A C 1
ATOM 2187 O O . ARG A 1 279 ? -20.222 2.145 -16.866 1.00 95.56 279 ARG A O 1
ATOM 2194 N N . ASN A 1 280 ? -18.328 1.146 -17.551 1.00 95.50 280 ASN A N 1
ATOM 2195 C CA . ASN A 1 280 ? -18.949 0.295 -18.562 1.00 95.50 280 ASN A CA 1
ATOM 2196 C C . ASN A 1 280 ? -19.727 -0.888 -17.965 1.00 95.50 280 ASN A C 1
ATOM 2198 O O . ASN A 1 280 ? -20.816 -1.197 -18.452 1.00 95.50 280 ASN A O 1
ATOM 2202 N N . GLU A 1 281 ? -19.226 -1.520 -16.906 1.00 95.31 281 GLU A N 1
ATOM 2203 C CA . GLU A 1 281 ? -19.861 -2.695 -16.297 1.00 95.31 281 GLU A CA 1
ATOM 2204 C C . GLU A 1 281 ? -20.836 -2.342 -15.172 1.00 95.31 281 GLU A C 1
ATOM 2206 O O . GLU A 1 281 ? -21.939 -2.890 -15.102 1.00 95.31 281 GLU A O 1
ATOM 2211 N N . LEU A 1 282 ? -20.448 -1.418 -14.290 1.00 94.38 282 LEU A N 1
ATOM 2212 C CA . LEU A 1 282 ? -21.152 -1.127 -13.037 1.00 94.38 282 LEU A CA 1
ATOM 2213 C C . LEU A 1 282 ? -21.955 0.183 -13.081 1.00 94.38 282 LEU A C 1
ATOM 2215 O O . LEU A 1 282 ? -22.736 0.441 -12.167 1.00 94.38 282 LEU A O 1
ATOM 2219 N N . ARG A 1 283 ? -21.833 0.961 -14.169 1.00 92.00 283 ARG A N 1
ATOM 2220 C CA . ARG A 1 283 ? -22.649 2.155 -14.478 1.00 92.00 283 ARG A CA 1
ATOM 2221 C C . ARG A 1 283 ? -22.563 3.282 -13.439 1.00 92.00 283 ARG A C 1
ATOM 2223 O O . ARG A 1 283 ? -23.524 4.029 -13.265 1.00 92.00 283 ARG A O 1
ATOM 2230 N N . PHE A 1 284 ? -21.413 3.428 -12.786 1.00 91.94 284 PHE A N 1
ATOM 2231 C CA . PHE A 1 284 ? -21.094 4.568 -11.924 1.00 91.94 284 PHE A CA 1
ATOM 2232 C C . PHE A 1 284 ? -19.648 5.033 -12.160 1.00 91.94 284 PHE A C 1
ATOM 2234 O O . PHE A 1 284 ? -18.839 4.280 -12.701 1.00 91.94 284 PHE A O 1
ATOM 2241 N N . ASP A 1 285 ? -19.331 6.268 -11.774 1.00 92.56 285 ASP A N 1
ATOM 2242 C CA . ASP A 1 285 ? -17.988 6.833 -11.919 1.00 92.56 285 ASP A CA 1
ATOM 2243 C C . ASP A 1 285 ? -17.085 6.431 -10.741 1.00 92.56 285 ASP A C 1
ATOM 2245 O O . ASP A 1 285 ? -17.451 6.612 -9.580 1.00 92.56 285 ASP A O 1
ATOM 2249 N N . PHE A 1 286 ? -15.901 5.892 -11.039 1.00 95.44 286 PHE A N 1
ATOM 2250 C CA . PHE A 1 286 ? -14.904 5.506 -10.036 1.00 95.44 286 PHE A CA 1
ATOM 2251 C C . PHE A 1 286 ? -13.999 6.697 -9.704 1.00 95.44 286 PHE A C 1
ATOM 2253 O O . PHE A 1 286 ? -13.341 7.236 -10.595 1.00 95.44 286 PHE A O 1
ATOM 2260 N N . ASN A 1 287 ? -13.976 7.132 -8.442 1.00 94.44 287 ASN A N 1
ATOM 2261 C CA . ASN A 1 287 ? -13.344 8.393 -8.059 1.00 94.44 287 ASN A CA 1
ATOM 2262 C C . ASN A 1 287 ? -11.849 8.225 -7.732 1.00 94.44 287 ASN A C 1
ATOM 2264 O O . ASN A 1 287 ? -11.451 8.204 -6.566 1.00 94.44 287 ASN A O 1
ATOM 2268 N N . ILE A 1 288 ? -11.027 8.125 -8.778 1.00 94.50 288 ILE A N 1
ATOM 2269 C CA . ILE A 1 288 ? -9.561 8.201 -8.707 1.00 94.50 288 ILE A CA 1
ATOM 2270 C C . ILE A 1 288 ? -9.041 9.291 -9.654 1.00 94.50 288 ILE A C 1
ATOM 2272 O O . ILE A 1 288 ? -9.576 9.492 -10.742 1.00 94.50 288 ILE A O 1
ATOM 2276 N N . ASN A 1 289 ? -7.995 9.999 -9.233 1.00 92.75 289 ASN A N 1
ATOM 2277 C CA . ASN A 1 289 ? -7.280 10.987 -10.028 1.00 92.75 289 ASN A CA 1
ATOM 2278 C C . ASN A 1 289 ? -6.034 10.364 -10.679 1.00 92.75 289 ASN A C 1
ATOM 2280 O O . ASN A 1 289 ? -5.170 9.815 -9.989 1.00 92.75 289 ASN A O 1
ATOM 2284 N N . ILE A 1 290 ? -5.948 10.507 -11.999 1.00 87.44 290 ILE A N 1
ATOM 2285 C CA . ILE A 1 290 ? -4.817 10.092 -12.842 1.00 87.44 290 ILE A CA 1
ATOM 2286 C C . ILE A 1 290 ? -3.967 11.282 -13.324 1.00 87.44 290 ILE A C 1
ATOM 2288 O O . ILE A 1 290 ? -2.852 11.071 -13.793 1.00 87.44 290 ILE A O 1
ATOM 2292 N N . ASP A 1 291 ? -4.457 12.516 -13.155 1.00 71.50 291 ASP A N 1
ATOM 2293 C CA . ASP A 1 291 ? -3.759 13.751 -13.517 1.00 71.50 291 ASP A CA 1
ATOM 2294 C C . ASP A 1 291 ? -2.955 14.288 -12.314 1.00 71.50 291 ASP A C 1
ATOM 2296 O O . ASP A 1 291 ? -3.509 14.926 -11.409 1.00 71.50 291 ASP A O 1
ATOM 2300 N N . THR A 1 292 ? -1.640 14.041 -12.298 1.00 56.44 292 THR A N 1
ATOM 2301 C CA . THR A 1 292 ? -0.670 14.590 -11.318 1.00 56.44 292 THR A CA 1
ATOM 2302 C C . THR A 1 292 ? 0.691 14.849 -11.945 1.00 56.44 292 THR A C 1
ATOM 2304 O O . THR A 1 292 ? 1.183 13.922 -12.626 1.00 56.44 292 THR A O 1
#

pLDDT: mean 79.92, std 22.84, range [28.61, 98.38]

Foldseek 3Di:
DDDDPDDDDPVRVVVVVVVVVVVVVVVVVVVVVVVVVVVVVVVVVVPPDPDCVVVVVVVVVVVVVVVVVVVVVVVVVVVVVVVVVVVVVVVVVVVVVVVVVVVVVVVVVVVVVVVVVVVVPDDDDDDDDDDDDDDDDDDDDDDDDDDDDDDDDDDDDDDDDDDDPDPPPPVPQQPLVVLLVLLVVLCVVCVVVLQVPDPVLQLQLLVLCVVVVLDDPVCNVPHGSVRSVVSLNVVSVPDDHLVVNLVSLQSNLVSQVVSPDVSLVSSLVSVVSSQVSCCVPVVDGRDHDSDD